Protein AF-A0A8J7Y6E4-F1 (afdb_monomer_lite)

Structure (mmCIF, N/CA/C/O backbone):
data_AF-A0A8J7Y6E4-F1
#
_entry.id   AF-A0A8J7Y6E4-F1
#
loop_
_atom_site.group_PDB
_atom_site.id
_atom_site.type_symbol
_atom_site.label_atom_id
_atom_site.label_alt_id
_atom_site.label_comp_id
_atom_site.label_asym_id
_atom_site.label_entity_id
_atom_site.label_seq_id
_atom_site.pdbx_PDB_ins_code
_atom_site.Cartn_x
_atom_site.Cartn_y
_atom_site.Cartn_z
_atom_site.occupancy
_atom_site.B_iso_or_equiv
_atom_site.auth_seq_id
_atom_site.auth_comp_id
_atom_site.auth_asym_id
_atom_site.auth_atom_id
_atom_site.pdbx_PDB_model_num
ATOM 1 N N . MET A 1 1 ? -17.364 10.292 -48.632 1.00 41.59 1 MET A N 1
ATOM 2 C CA . MET A 1 1 ? -16.295 11.028 -47.927 1.00 41.59 1 MET A CA 1
ATOM 3 C C . MET A 1 1 ? -16.900 11.351 -46.579 1.00 41.59 1 MET A C 1
ATOM 5 O O . MET A 1 1 ? -17.835 12.129 -46.570 1.00 41.59 1 MET A O 1
ATOM 9 N N . ASP A 1 2 ? -16.590 10.682 -45.477 1.00 47.66 2 ASP A N 1
ATOM 10 C CA . ASP A 1 2 ? -15.380 9.951 -45.096 1.00 47.66 2 ASP A CA 1
ATOM 11 C C . ASP A 1 2 ? -15.788 8.880 -44.059 1.00 47.66 2 ASP A C 1
ATOM 13 O O . ASP A 1 2 ? -16.290 9.231 -43.000 1.00 47.66 2 ASP A O 1
ATOM 17 N N . GLU A 1 3 ? -15.660 7.586 -44.368 1.00 48.16 3 GLU A N 1
ATOM 18 C CA . GLU A 1 3 ? -15.999 6.485 -43.438 1.00 48.16 3 GLU A CA 1
ATOM 19 C C . GLU A 1 3 ? -14.929 5.394 -43.502 1.00 48.16 3 GLU A C 1
ATOM 21 O O . GLU A 1 3 ? -15.183 4.217 -43.752 1.00 48.16 3 GLU A O 1
ATOM 26 N N . ARG A 1 4 ? -13.674 5.797 -43.317 1.00 51.25 4 ARG A N 1
ATOM 27 C CA . ARG A 1 4 ? -12.605 4.858 -42.979 1.00 51.25 4 ARG A CA 1
ATOM 28 C C . ARG A 1 4 ? -11.813 5.396 -41.798 1.00 51.25 4 ARG A C 1
ATOM 30 O O . ARG A 1 4 ? -10.614 5.612 -41.912 1.00 51.25 4 ARG A O 1
ATOM 37 N N . LYS A 1 5 ? -12.488 5.554 -40.649 1.00 49.53 5 LYS A N 1
ATOM 38 C CA . LYS A 1 5 ? -11.775 5.462 -39.368 1.00 49.53 5 LYS A CA 1
ATOM 39 C C . LYS A 1 5 ? -11.039 4.129 -39.371 1.00 49.53 5 LYS A C 1
ATOM 41 O O . LYS A 1 5 ? -11.659 3.090 -39.636 1.00 49.53 5 LYS A O 1
ATOM 46 N N . SER A 1 6 ? -9.729 4.178 -39.166 1.00 61.12 6 SER A N 1
ATOM 47 C CA . SER A 1 6 ? -8.896 2.979 -39.085 1.00 61.12 6 SER A CA 1
ATOM 48 C C . SER A 1 6 ? -9.417 2.089 -37.954 1.00 61.12 6 SER A C 1
ATOM 50 O O . SER A 1 6 ? -9.927 2.603 -36.960 1.00 61.12 6 SER A O 1
ATOM 52 N N . ASP A 1 7 ? -9.307 0.766 -38.079 1.00 49.19 7 ASP A N 1
ATOM 53 C CA . ASP A 1 7 ? -9.708 -0.155 -37.003 1.00 49.19 7 ASP A CA 1
ATOM 54 C C . ASP A 1 7 ? -9.008 0.189 -35.676 1.00 49.19 7 ASP A C 1
ATOM 56 O O . ASP A 1 7 ? -9.612 0.052 -34.619 1.00 49.19 7 ASP A O 1
ATOM 60 N N . ALA A 1 8 ? -7.792 0.741 -35.738 1.00 43.28 8 ALA A N 1
ATOM 61 C CA . ALA A 1 8 ? -7.073 1.254 -34.573 1.00 43.28 8 ALA A CA 1
ATOM 62 C C . ALA A 1 8 ? -7.799 2.426 -33.888 1.00 43.28 8 ALA A C 1
ATOM 64 O O . ALA A 1 8 ? -7.906 2.452 -32.672 1.00 43.28 8 ALA A O 1
ATOM 65 N N . GLU A 1 9 ? -8.362 3.352 -34.663 1.00 48.78 9 GLU A N 1
ATOM 66 C CA . GLU A 1 9 ? -9.059 4.544 -34.162 1.00 48.78 9 GLU A CA 1
ATOM 67 C C . GLU A 1 9 ? -10.406 4.178 -33.520 1.00 48.78 9 GLU A C 1
ATOM 69 O O . GLU A 1 9 ? -10.808 4.760 -32.521 1.00 48.78 9 GLU A O 1
ATOM 74 N N . ARG A 1 10 ? -11.072 3.139 -34.047 1.00 51.31 10 ARG A N 1
ATOM 75 C CA . ARG A 1 10 ? -12.283 2.563 -33.439 1.00 51.31 10 ARG A CA 1
ATOM 76 C C . ARG A 1 10 ? -11.997 1.801 -32.144 1.00 51.31 10 ARG A C 1
ATOM 78 O O . ARG A 1 10 ? -12.859 1.770 -31.273 1.00 51.31 10 ARG A O 1
ATOM 85 N N . VAL A 1 11 ? -10.819 1.192 -32.016 1.00 48.28 11 VAL A N 1
ATOM 86 C CA . VAL A 1 11 ? -10.382 0.538 -30.773 1.00 48.28 11 VAL A CA 1
ATOM 87 C C . VAL A 1 11 ? -10.009 1.580 -29.719 1.00 48.28 11 VAL A C 1
ATOM 89 O O . VAL A 1 11 ? -10.403 1.420 -28.571 1.00 48.28 11 VAL A O 1
ATOM 92 N N . THR A 1 12 ? -9.329 2.666 -30.095 1.00 52.84 12 THR A N 1
ATOM 93 C CA . THR A 1 12 ? -8.994 3.758 -29.166 1.00 52.84 12 THR A CA 1
ATOM 94 C C . THR A 1 12 ? -10.245 4.460 -28.639 1.00 52.84 12 THR A C 1
ATOM 96 O O . THR A 1 12 ? -10.381 4.584 -27.427 1.00 52.84 12 THR A O 1
ATOM 99 N N . ASP A 1 13 ? -11.202 4.798 -29.512 1.00 50.94 13 ASP A N 1
ATOM 100 C CA . ASP A 1 13 ? -12.485 5.377 -29.085 1.00 50.94 13 ASP A CA 1
ATOM 101 C C . ASP A 1 13 ? -13.252 4.424 -28.151 1.00 50.94 13 ASP A C 1
ATOM 103 O O . ASP A 1 13 ? -13.836 4.857 -27.166 1.00 50.94 13 ASP A O 1
ATOM 107 N N . ALA A 1 14 ? -13.238 3.113 -28.425 1.00 48.38 14 ALA A N 1
ATOM 108 C CA . ALA A 1 14 ? -13.899 2.129 -27.569 1.00 48.38 14 ALA A CA 1
ATOM 109 C C . ALA A 1 14 ? -13.222 1.992 -26.194 1.00 48.38 14 ALA A C 1
ATOM 111 O O . ALA A 1 14 ? -13.908 1.748 -25.208 1.00 48.38 14 ALA A O 1
ATOM 112 N N . ILE A 1 15 ? -11.900 2.157 -26.111 1.00 47.81 15 ILE A N 1
ATOM 113 C CA . ILE A 1 15 ? -11.150 2.140 -24.846 1.00 47.81 15 ILE A CA 1
ATOM 114 C C . ILE A 1 15 ? -11.432 3.412 -24.032 1.00 47.81 15 ILE A C 1
ATOM 116 O O . ILE A 1 15 ? -11.627 3.318 -22.821 1.00 47.81 15 ILE A O 1
ATOM 120 N N . GLU A 1 16 ? -11.530 4.576 -24.682 1.00 49.81 16 GLU A N 1
ATOM 121 C CA . GLU A 1 16 ? -11.931 5.832 -24.030 1.00 49.81 16 GLU A CA 1
ATOM 122 C C . GLU A 1 16 ? -13.388 5.788 -23.525 1.00 49.81 16 GLU A C 1
ATOM 124 O O . GLU A 1 16 ? -13.672 6.282 -22.434 1.00 49.81 16 GLU A O 1
ATOM 129 N N . ASP A 1 17 ? -14.296 5.135 -24.260 1.00 45.72 17 ASP A N 1
ATOM 130 C CA . ASP A 1 17 ? -15.728 5.027 -23.919 1.00 45.72 17 ASP A CA 1
ATOM 131 C C . ASP A 1 17 ? -16.017 3.976 -22.821 1.00 45.72 17 ASP A C 1
ATOM 133 O O . ASP A 1 17 ? -17.051 4.017 -22.149 1.00 45.72 17 ASP A O 1
ATOM 137 N N . ILE A 1 18 ? -15.096 3.028 -22.598 1.00 49.44 18 ILE A N 1
ATOM 138 C CA . ILE A 1 18 ? -15.221 1.988 -21.562 1.00 49.44 18 ILE A CA 1
ATOM 139 C C . ILE A 1 18 ? -14.885 2.526 -20.159 1.00 49.44 18 ILE A C 1
ATOM 141 O O . ILE A 1 18 ? -15.406 1.994 -19.177 1.00 49.44 18 ILE A O 1
ATOM 145 N N . GLY A 1 19 ? -14.132 3.625 -20.054 1.00 41.12 19 GLY A N 1
ATOM 146 C CA . GLY A 1 19 ? -13.667 4.189 -18.786 1.00 41.12 19 GLY A CA 1
ATOM 147 C C . GLY A 1 19 ? -12.571 3.327 -18.150 1.00 41.12 19 GLY A C 1
ATOM 148 O O . GLY A 1 19 ? -12.702 2.106 -18.060 1.00 41.12 19 GLY A O 1
ATOM 149 N N . ALA A 1 20 ? -11.484 3.961 -17.698 1.00 48.03 20 ALA A N 1
ATOM 150 C CA . ALA A 1 20 ? -10.310 3.273 -17.150 1.00 48.03 20 ALA A CA 1
ATOM 151 C C . ALA A 1 20 ? -10.679 2.246 -16.061 1.00 48.03 20 ALA A C 1
ATOM 153 O O . 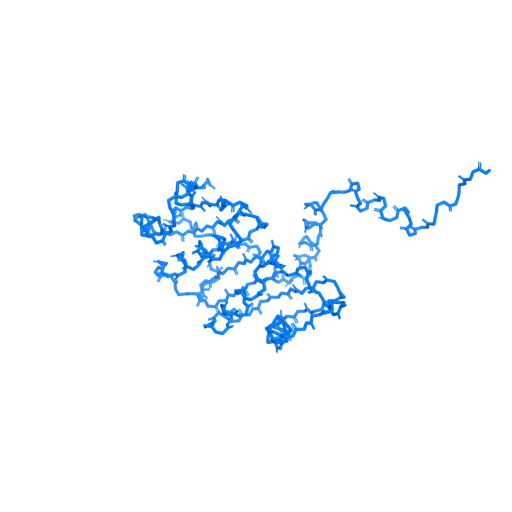ALA A 1 20 ? -10.211 1.115 -16.113 1.00 48.03 20 ALA A O 1
ATOM 154 N N . ASP A 1 21 ? -11.622 2.585 -15.175 1.00 46.44 21 ASP A N 1
ATOM 155 C CA . ASP A 1 21 ? -12.098 1.700 -14.102 1.00 46.44 21 ASP A CA 1
ATOM 156 C C . ASP A 1 21 ? -12.645 0.354 -14.608 1.00 46.44 21 ASP A C 1
ATOM 158 O O . ASP A 1 21 ? -12.421 -0.691 -14.002 1.00 46.44 21 ASP A O 1
ATOM 162 N N . ARG A 1 22 ? -13.337 0.359 -15.751 1.00 40.81 22 ARG A N 1
ATOM 163 C CA . ARG A 1 22 ? -13.983 -0.832 -16.316 1.00 40.81 22 ARG A CA 1
ATOM 164 C C . ARG A 1 22 ? -13.016 -1.676 -17.145 1.00 40.81 22 ARG A C 1
ATOM 166 O O . ARG A 1 22 ? -13.231 -2.877 -17.308 1.00 40.81 22 ARG A O 1
ATOM 173 N N . LEU A 1 23 ? -11.964 -1.045 -17.670 1.00 45.31 23 LEU A N 1
ATOM 174 C CA . LEU A 1 23 ? -10.858 -1.728 -18.333 1.00 45.31 23 LEU A CA 1
ATOM 175 C C . LEU A 1 23 ? -10.036 -2.521 -17.306 1.00 45.31 23 LEU A C 1
ATOM 177 O O . LEU A 1 23 ? -9.687 -3.670 -17.565 1.00 45.31 23 LEU A O 1
ATOM 181 N N . THR A 1 24 ? -9.816 -1.946 -16.121 1.00 56.06 24 THR A N 1
ATOM 182 C CA . THR A 1 24 ? -9.140 -2.609 -14.998 1.00 56.06 24 THR A CA 1
ATOM 183 C C . THR A 1 24 ? -9.933 -3.818 -14.506 1.00 56.06 24 THR A C 1
ATOM 185 O O . THR A 1 24 ? -9.365 -4.898 -14.367 1.00 56.06 24 THR A O 1
ATOM 188 N N . ASP A 1 25 ? -11.255 -3.687 -14.347 1.00 49.75 25 ASP A N 1
ATOM 189 C CA . ASP A 1 25 ? -12.115 -4.810 -13.948 1.00 49.75 25 ASP A CA 1
ATOM 190 C C . ASP A 1 25 ? -12.102 -5.941 -14.997 1.00 49.75 25 ASP A C 1
ATOM 192 O O . ASP A 1 25 ? -12.051 -7.115 -14.643 1.00 49.75 25 ASP A O 1
ATOM 196 N N . ALA A 1 26 ? -12.074 -5.612 -16.295 1.00 50.16 26 ALA A N 1
ATOM 197 C CA . ALA A 1 26 ? -12.002 -6.606 -17.371 1.00 50.16 26 ALA A CA 1
ATOM 198 C C . ALA A 1 26 ? -10.647 -7.342 -17.438 1.00 50.16 26 ALA A C 1
ATOM 200 O O . ALA A 1 26 ? -10.603 -8.517 -17.818 1.00 50.16 26 ALA A O 1
ATOM 201 N N . ILE A 1 27 ? -9.551 -6.667 -17.078 1.00 50.94 27 ILE A N 1
ATOM 202 C CA . ILE A 1 27 ? -8.204 -7.252 -16.996 1.00 50.94 27 ILE A CA 1
ATOM 203 C C . ILE A 1 27 ? -8.106 -8.185 -15.783 1.00 50.94 27 ILE A C 1
ATOM 205 O O . ILE A 1 27 ? -7.670 -9.327 -15.935 1.00 50.94 27 ILE A O 1
ATOM 209 N N . VAL A 1 28 ? -8.602 -7.752 -14.621 1.00 53.16 28 VAL A N 1
ATOM 210 C CA . VAL A 1 28 ? -8.695 -8.577 -13.404 1.00 53.16 28 VAL A CA 1
ATOM 211 C C . VAL A 1 28 ? -9.532 -9.834 -13.667 1.00 53.16 28 VAL A C 1
ATOM 213 O O . VAL A 1 28 ? -9.067 -10.945 -13.429 1.00 53.16 28 VAL A O 1
ATOM 216 N N . ASP A 1 29 ? -10.696 -9.695 -14.301 1.00 49.47 29 ASP A N 1
ATOM 217 C CA . ASP A 1 29 ? -11.553 -10.806 -14.733 1.00 49.47 29 ASP A CA 1
ATOM 218 C C . ASP A 1 29 ? -10.837 -11.811 -15.659 1.00 49.47 29 ASP A C 1
ATOM 220 O O . ASP A 1 29 ? -11.106 -13.021 -15.653 1.00 49.47 29 ASP A O 1
ATOM 224 N N . ALA A 1 30 ? -9.978 -11.315 -16.552 1.00 49.53 30 ALA A N 1
ATOM 225 C CA . ALA A 1 30 ? -9.212 -12.151 -17.470 1.00 49.53 30 ALA A CA 1
ATOM 226 C C . ALA A 1 30 ? -8.108 -12.927 -16.734 1.00 49.53 30 ALA A C 1
ATOM 228 O O . ALA A 1 30 ? -7.874 -14.096 -17.049 1.00 49.53 30 ALA A O 1
ATOM 229 N N . TRP A 1 31 ? -7.482 -12.313 -15.732 1.00 55.59 31 TRP A N 1
ATOM 230 C CA . TRP A 1 31 ? -6.474 -12.942 -14.882 1.00 55.59 31 TRP A CA 1
ATOM 231 C C . TRP A 1 31 ? -7.079 -13.969 -13.917 1.00 55.59 31 TRP A C 1
ATOM 233 O O . TRP A 1 31 ? -6.527 -15.063 -13.785 1.00 55.59 31 TRP A O 1
ATOM 243 N N . GLU A 1 32 ? -8.271 -13.705 -13.368 1.00 47.69 32 GLU A N 1
ATOM 244 C CA . GLU A 1 32 ? -9.006 -14.661 -12.525 1.00 47.69 32 GLU A CA 1
ATOM 245 C C . GLU A 1 32 ? -9.363 -15.925 -13.317 1.00 47.69 32 GLU A C 1
ATOM 247 O O . GLU A 1 32 ? -9.167 -17.047 -12.846 1.00 47.69 32 GLU A O 1
ATOM 252 N N . ARG A 1 33 ? -9.808 -15.775 -14.576 1.00 44.03 33 ARG A N 1
ATOM 253 C CA . ARG A 1 33 ? -10.079 -16.924 -15.465 1.00 44.03 33 ARG A CA 1
ATOM 254 C C . ARG A 1 33 ? -8.826 -17.711 -15.845 1.00 44.03 33 ARG A C 1
ATOM 256 O O . ARG A 1 33 ? -8.946 -18.888 -16.185 1.00 44.03 33 ARG A O 1
ATOM 263 N N . ALA A 1 34 ? -7.654 -17.082 -15.811 1.00 44.31 34 ALA A N 1
ATOM 264 C CA . ALA A 1 34 ? -6.372 -17.727 -16.079 1.00 44.31 34 ALA A CA 1
ATOM 265 C C . ALA A 1 34 ? -5.769 -18.413 -14.836 1.00 44.31 34 ALA A C 1
ATOM 267 O O . ALA A 1 34 ? -4.772 -19.122 -14.971 1.00 44.31 34 ALA A O 1
ATOM 268 N N . GLY A 1 35 ? -6.371 -18.243 -13.652 1.00 38.62 35 GLY A N 1
ATOM 269 C CA . GLY A 1 35 ? -5.846 -18.768 -12.389 1.00 38.62 35 GLY A CA 1
ATOM 270 C C . GLY A 1 35 ? -4.590 -18.041 -11.900 1.00 38.62 35 GLY A C 1
ATOM 271 O O . GLY A 1 35 ? -3.812 -18.623 -11.147 1.00 38.62 35 GLY A O 1
ATOM 272 N N . LEU A 1 36 ? -4.373 -16.806 -12.359 1.00 55.34 36 LEU A N 1
ATOM 273 C CA . LEU A 1 36 ? -3.303 -15.934 -11.883 1.00 55.34 36 LEU A CA 1
ATOM 274 C C . LEU A 1 36 ? -3.761 -15.247 -10.591 1.00 55.34 36 LEU A C 1
ATOM 276 O O . LEU A 1 36 ? -4.945 -14.944 -10.449 1.00 55.34 36 LEU A O 1
ATOM 280 N N . ASP A 1 37 ? -2.843 -15.014 -9.650 1.00 63.66 37 ASP A N 1
ATOM 281 C CA . ASP A 1 37 ? -3.123 -14.167 -8.485 1.00 63.66 37 ASP A CA 1
ATOM 282 C C . ASP A 1 37 ? -3.516 -12.779 -8.992 1.00 63.66 37 ASP A C 1
ATOM 284 O O . ASP A 1 37 ? -2.724 -12.090 -9.633 1.00 63.66 37 ASP A O 1
ATOM 288 N N . THR A 1 38 ? -4.770 -12.406 -8.771 1.00 62.06 38 THR A N 1
ATOM 289 C CA . THR A 1 38 ? -5.345 -11.163 -9.291 1.00 62.06 38 THR A CA 1
ATOM 290 C C . THR A 1 38 ? -5.176 -9.994 -8.347 1.00 62.06 38 THR A C 1
ATOM 292 O O . THR A 1 38 ? -5.709 -8.915 -8.592 1.00 62.06 38 THR A O 1
ATOM 295 N N . GLY A 1 39 ? -4.457 -10.207 -7.246 1.00 68.31 39 GLY A N 1
ATOM 296 C CA . GLY A 1 39 ? -4.292 -9.197 -6.223 1.00 68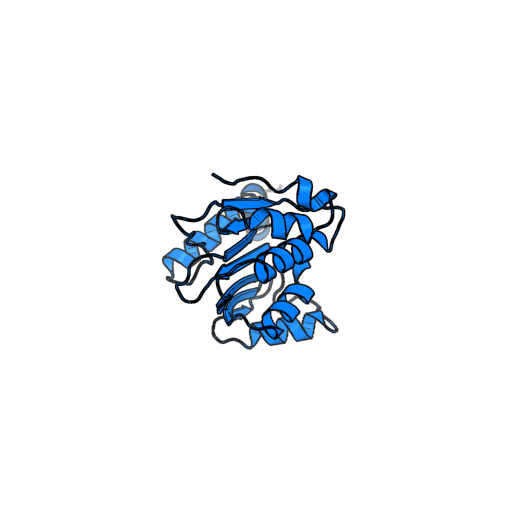.31 39 GLY A CA 1
ATOM 297 C C . GLY A 1 39 ? -5.536 -9.008 -5.357 1.00 68.31 39 GLY A C 1
ATOM 298 O O . GLY A 1 39 ? -5.418 -8.359 -4.327 1.00 68.31 39 GLY A O 1
ATOM 299 N N . THR A 1 40 ? -6.683 -9.627 -5.672 1.00 82.44 40 THR A N 1
ATOM 300 C CA . THR A 1 40 ? -7.925 -9.466 -4.900 1.00 82.44 40 THR A CA 1
ATOM 301 C C . THR A 1 40 ? -7.685 -9.756 -3.407 1.00 82.44 40 THR A C 1
ATOM 303 O O . THR A 1 40 ? -7.216 -10.847 -3.058 1.00 82.44 40 THR A O 1
ATOM 306 N N . PRO A 1 41 ? -7.941 -8.795 -2.499 1.00 88.50 41 PRO A N 1
ATOM 307 C CA . PRO A 1 41 ? -7.630 -8.950 -1.088 1.00 88.50 41 PRO A CA 1
ATOM 308 C C . PRO A 1 41 ? -8.654 -9.866 -0.425 1.00 88.50 41 PRO A C 1
ATOM 310 O O . PRO A 1 41 ? -9.861 -9.630 -0.487 1.00 88.50 41 PRO A O 1
ATOM 313 N N . THR A 1 42 ? -8.161 -10.881 0.279 1.00 93.50 42 THR A N 1
ATOM 314 C CA . THR A 1 42 ? -8.969 -11.613 1.257 1.00 93.50 42 THR A CA 1
ATOM 315 C C . THR A 1 42 ? -8.827 -10.898 2.592 1.00 93.50 42 THR A C 1
ATOM 317 O O . THR A 1 42 ? -7.766 -10.952 3.203 1.00 93.50 42 THR A O 1
ATOM 320 N N . TRP A 1 43 ? -9.852 -10.164 3.019 1.00 94.50 43 TRP A N 1
ATOM 321 C CA . TRP A 1 43 ? -9.824 -9.428 4.287 1.00 94.50 43 TRP A CA 1
ATOM 322 C C . TRP A 1 43 ? -10.101 -10.353 5.483 1.00 94.50 43 TRP A C 1
ATOM 324 O O . TRP A 1 43 ? -10.842 -11.321 5.319 1.00 94.50 43 TRP A O 1
ATOM 334 N N . PRO A 1 44 ? -9.552 -10.055 6.675 1.00 93.19 44 PRO A N 1
ATOM 335 C CA . PRO A 1 44 ? -9.925 -10.760 7.900 1.00 93.19 44 PRO A CA 1
ATOM 336 C C . PRO A 1 44 ? -11.406 -10.524 8.239 1.00 93.19 44 PRO A C 1
ATOM 338 O O . PRO A 1 44 ? -11.931 -9.427 8.028 1.00 93.19 44 PRO A O 1
ATOM 341 N N . ASP A 1 45 ? -12.070 -11.548 8.780 1.00 89.00 45 ASP A N 1
ATOM 342 C CA . ASP A 1 45 ? -13.487 -11.491 9.177 1.00 89.00 45 ASP A CA 1
ATOM 343 C C . ASP A 1 45 ? -13.692 -10.842 10.561 1.00 89.00 45 ASP A C 1
ATOM 345 O O . ASP A 1 45 ? -14.787 -10.384 10.893 1.00 89.00 45 ASP A O 1
ATOM 349 N N . ASP A 1 46 ? -12.649 -10.840 11.389 1.00 88.19 46 ASP A N 1
ATOM 350 C CA . ASP A 1 46 ? -12.670 -10.498 12.811 1.00 88.19 46 ASP A CA 1
ATOM 351 C C . ASP A 1 46 ? -11.992 -9.162 13.151 1.00 88.19 46 ASP A C 1
ATOM 353 O O . ASP A 1 46 ? -12.112 -8.690 14.284 1.00 88.19 46 ASP A O 1
ATOM 357 N N . GLU A 1 47 ? -11.351 -8.506 12.179 1.00 90.62 47 GLU A N 1
ATOM 358 C CA . GLU A 1 47 ? -10.760 -7.176 12.351 1.00 90.62 47 GLU A CA 1
ATOM 359 C C . GLU A 1 47 ? -11.628 -6.081 11.707 1.00 90.62 47 GLU A C 1
ATOM 361 O O . GLU A 1 47 ? -12.147 -6.249 10.596 1.00 90.62 47 GLU A O 1
ATOM 366 N N . PRO A 1 48 ? -11.780 -4.911 12.356 1.00 94.00 48 PRO A N 1
ATOM 367 C CA . PRO A 1 48 ? -12.354 -3.752 11.696 1.00 94.00 48 PRO A CA 1
ATOM 368 C C . PRO A 1 48 ? -11.510 -3.337 10.488 1.00 94.00 48 PRO A C 1
ATOM 370 O O . PRO A 1 48 ? -10.278 -3.301 10.517 1.00 94.00 48 PRO A O 1
ATOM 373 N N . ARG A 1 49 ? -12.209 -2.938 9.429 1.00 95.88 49 ARG A N 1
ATOM 374 C CA . ARG A 1 49 ? -11.595 -2.364 8.238 1.00 95.88 49 ARG A CA 1
ATOM 375 C C . ARG A 1 49 ? -11.657 -0.854 8.305 1.00 95.88 49 ARG A C 1
ATOM 377 O O . ARG A 1 49 ? -12.635 -0.268 8.774 1.00 95.88 49 ARG A O 1
ATOM 384 N N . PHE A 1 50 ? -10.626 -0.225 7.779 1.00 97.06 50 PHE A N 1
ATOM 385 C CA . PHE A 1 50 ? -10.510 1.214 7.674 1.00 97.06 50 PHE A CA 1
ATOM 386 C C . PHE A 1 50 ? -10.106 1.596 6.260 1.00 97.06 50 PHE A C 1
ATOM 388 O O . PHE A 1 50 ? -9.587 0.788 5.487 1.00 97.06 50 PHE A O 1
ATOM 395 N N . ARG A 1 51 ? -10.364 2.851 5.919 1.00 97.25 51 ARG A N 1
ATOM 396 C CA . ARG A 1 51 ? -9.886 3.469 4.693 1.00 97.25 51 ARG A CA 1
ATOM 397 C C . ARG A 1 51 ? -9.379 4.868 4.979 1.00 97.25 51 ARG A C 1
ATOM 399 O O . ARG A 1 51 ? -9.918 5.563 5.837 1.00 97.25 51 ARG A O 1
ATOM 406 N N . VAL A 1 52 ? -8.400 5.296 4.204 1.00 97.00 52 VAL A N 1
ATOM 407 C CA . VAL A 1 52 ? -7.932 6.674 4.165 1.00 97.00 52 VAL A CA 1
ATOM 408 C C . VAL A 1 52 ? -7.707 7.078 2.721 1.00 97.00 52 VAL A C 1
ATOM 410 O O . VAL A 1 52 ? -7.186 6.307 1.915 1.00 97.00 52 VAL 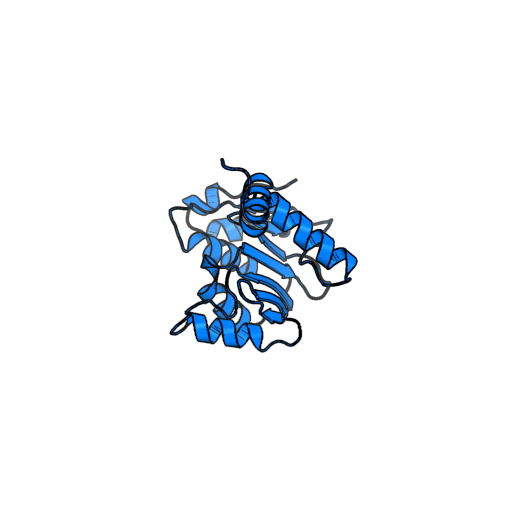A O 1
ATOM 413 N N . ARG A 1 53 ? -8.138 8.293 2.392 1.00 96.25 53 ARG A N 1
ATOM 414 C CA . ARG A 1 53 ? -7.778 8.966 1.147 1.00 96.25 53 ARG A CA 1
ATOM 415 C C . ARG A 1 53 ? -6.832 10.110 1.508 1.00 96.25 53 ARG A C 1
ATOM 417 O O . ARG A 1 53 ? -7.326 11.139 1.976 1.00 96.25 53 ARG A O 1
ATOM 424 N N . PRO A 1 54 ? -5.511 9.930 1.371 1.00 93.12 54 PRO A N 1
ATOM 425 C CA . PRO A 1 54 ? -4.543 10.981 1.653 1.00 93.12 54 PRO A CA 1
ATOM 426 C C . PRO A 1 54 ? -4.815 12.256 0.833 1.00 93.12 54 PRO A C 1
ATOM 428 O O . PRO A 1 54 ? -5.463 12.198 -0.219 1.00 93.12 54 PRO A O 1
ATOM 431 N N . PRO A 1 55 ? -4.379 13.436 1.307 1.00 90.88 55 PRO A N 1
ATOM 432 C CA . PRO A 1 55 ? -4.491 14.664 0.530 1.00 90.88 55 PRO A CA 1
ATOM 433 C C . PRO A 1 55 ? -3.711 14.559 -0.785 1.00 90.88 55 PRO A C 1
ATOM 435 O O . PRO A 1 55 ? -2.502 14.411 -0.766 1.00 90.88 55 PRO A O 1
ATOM 438 N N . VAL A 1 56 ? -4.384 14.772 -1.919 1.00 85.50 56 VAL A N 1
ATOM 439 C CA . VAL A 1 56 ? -3.758 14.765 -3.263 1.00 85.50 56 VAL A CA 1
ATOM 440 C C . VAL A 1 56 ? -2.657 15.828 -3.412 1.00 85.50 56 VAL A C 1
ATOM 442 O O . VAL A 1 56 ? -1.787 15.724 -4.264 1.00 85.50 56 VAL A O 1
ATOM 445 N N . SER A 1 57 ? -2.688 16.878 -2.588 1.00 86.56 57 SER A N 1
ATOM 446 C CA . SER A 1 57 ? -1.649 17.912 -2.559 1.00 86.56 57 SER A CA 1
ATOM 447 C C . SER A 1 57 ? -0.350 17.475 -1.876 1.00 86.56 57 SER A C 1
ATOM 449 O O . SER A 1 57 ? 0.592 18.262 -1.854 1.00 86.56 57 SER A O 1
ATOM 451 N N . ASP A 1 58 ? -0.334 16.299 -1.251 1.00 88.81 58 ASP A N 1
ATOM 452 C CA . ASP A 1 58 ? 0.812 15.736 -0.548 1.00 88.81 58 ASP A CA 1
ATOM 453 C C . ASP A 1 58 ? 1.216 14.414 -1.212 1.00 88.81 58 ASP A C 1
ATOM 455 O O . ASP A 1 58 ? 0.587 13.375 -1.013 1.00 88.81 58 ASP A O 1
ATOM 459 N N . GLU A 1 59 ? 2.261 14.483 -2.034 1.00 82.62 59 GLU A N 1
ATOM 460 C CA . GLU A 1 59 ? 2.759 13.366 -2.845 1.00 82.62 59 GLU A CA 1
ATOM 461 C C . GLU A 1 59 ? 3.294 12.206 -1.978 1.00 82.62 59 GLU A C 1
ATOM 463 O O . GLU A 1 59 ? 3.297 11.060 -2.424 1.00 82.62 59 GLU A O 1
ATOM 468 N N . GLY A 1 60 ? 3.691 12.471 -0.725 1.00 91.75 60 GLY A N 1
ATOM 469 C CA . GLY A 1 60 ? 4.214 11.461 0.204 1.00 91.75 60 GLY A CA 1
ATOM 470 C C . GLY A 1 60 ? 3.153 10.816 1.098 1.00 91.75 60 GLY A C 1
ATOM 471 O O . GLY A 1 60 ? 3.342 9.691 1.560 1.00 91.75 60 GLY A O 1
ATOM 472 N N . ALA A 1 61 ? 2.005 11.469 1.297 1.00 94.31 61 ALA A N 1
ATOM 473 C CA . ALA A 1 61 ? 1.038 11.065 2.318 1.00 94.31 61 ALA A CA 1
ATOM 474 C C . ALA A 1 61 ? 0.442 9.658 2.113 1.00 94.31 61 ALA A C 1
ATOM 476 O O . ALA A 1 61 ? 0.043 9.007 3.079 1.00 94.31 61 ALA A O 1
ATOM 477 N N . GLY A 1 62 ? 0.370 9.165 0.872 1.00 95.12 62 GLY A N 1
ATOM 478 C CA . GLY A 1 62 ? -0.048 7.785 0.598 1.00 95.12 62 GLY A CA 1
ATOM 479 C C . GLY A 1 62 ? 0.964 6.745 1.057 1.00 95.12 62 GLY A C 1
ATOM 480 O O . GLY A 1 62 ? 0.581 5.758 1.690 1.00 95.12 62 GLY A O 1
ATOM 481 N N . LEU A 1 63 ? 2.246 6.999 0.799 1.00 96.19 63 LEU A N 1
ATOM 482 C CA . LEU A 1 63 ? 3.329 6.136 1.248 1.00 96.19 63 LEU A CA 1
ATOM 483 C C . LEU A 1 63 ? 3.479 6.198 2.772 1.00 96.19 63 LEU A C 1
ATOM 485 O O . LEU A 1 63 ? 3.621 5.154 3.402 1.00 96.19 63 LEU A O 1
ATOM 489 N N . ASP A 1 64 ? 3.361 7.386 3.368 1.00 97.00 64 ASP A N 1
ATOM 490 C CA . ASP A 1 64 ? 3.391 7.564 4.823 1.00 97.00 64 ASP A CA 1
ATOM 491 C C . ASP A 1 64 ? 2.233 6.817 5.503 1.00 97.00 64 ASP A C 1
ATOM 493 O O . ASP A 1 64 ? 2.432 6.140 6.512 1.00 97.00 64 ASP A O 1
ATOM 497 N N . ALA A 1 65 ? 1.026 6.868 4.924 1.00 97.44 65 ALA A N 1
ATOM 498 C CA . ALA A 1 65 ? -0.122 6.095 5.398 1.00 97.44 65 ALA A CA 1
ATOM 499 C C . ALA A 1 65 ? 0.123 4.583 5.319 1.00 97.44 65 ALA A C 1
ATOM 501 O O . ALA A 1 65 ? -0.185 3.864 6.272 1.00 97.44 65 ALA A O 1
ATOM 502 N N . LEU A 1 66 ? 0.696 4.096 4.214 1.00 97.50 66 LEU A N 1
ATOM 503 C CA . LEU A 1 66 ? 1.054 2.687 4.066 1.00 97.50 66 LEU A CA 1
ATOM 504 C C . LEU A 1 66 ? 2.108 2.273 5.103 1.00 97.50 66 LEU A C 1
ATOM 506 O O . LEU A 1 66 ? 1.920 1.264 5.781 1.00 97.50 66 LEU A O 1
ATOM 510 N N . ALA A 1 67 ? 3.174 3.060 5.264 1.00 97.69 67 ALA A N 1
ATOM 511 C CA . ALA A 1 67 ? 4.229 2.817 6.244 1.00 97.69 67 ALA A CA 1
ATOM 512 C C . ALA A 1 67 ? 3.664 2.751 7.669 1.00 97.69 67 ALA A C 1
ATOM 514 O O . ALA A 1 67 ? 3.890 1.774 8.376 1.00 97.69 67 ALA A O 1
ATOM 515 N N . ALA A 1 68 ? 2.838 3.728 8.056 1.00 98.00 68 ALA A N 1
ATOM 516 C CA . ALA A 1 68 ? 2.218 3.774 9.376 1.00 98.00 68 ALA A CA 1
ATOM 517 C C . ALA A 1 68 ? 1.349 2.538 9.665 1.00 98.00 68 ALA A C 1
ATOM 519 O O . ALA A 1 68 ? 1.363 2.018 10.783 1.00 98.00 68 ALA A O 1
ATOM 520 N N . VAL A 1 69 ? 0.605 2.043 8.670 1.00 97.75 69 VAL A N 1
ATOM 521 C CA . VAL A 1 69 ? -0.180 0.804 8.800 1.00 97.75 69 VAL A CA 1
ATOM 522 C C . VAL A 1 69 ? 0.732 -0.410 8.975 1.00 97.75 69 VAL A C 1
ATOM 524 O O . VAL A 1 69 ? 0.479 -1.227 9.861 1.00 97.75 69 VAL A O 1
ATOM 527 N N . LEU A 1 70 ? 1.788 -0.529 8.166 1.00 97.31 70 LEU A N 1
ATOM 528 C CA . LEU A 1 70 ? 2.728 -1.654 8.222 1.00 97.31 70 LEU A CA 1
ATOM 529 C C . LEU A 1 70 ? 3.575 -1.670 9.505 1.00 97.31 70 LEU A C 1
ATOM 531 O O . LEU A 1 70 ? 3.908 -2.747 9.992 1.00 97.31 70 LEU A O 1
ATOM 535 N N . ASP A 1 71 ? 3.869 -0.505 10.078 1.00 97.00 71 ASP A N 1
ATOM 536 C CA . ASP A 1 71 ? 4.561 -0.381 11.365 1.00 97.00 71 ASP A CA 1
ATOM 537 C C . ASP A 1 71 ? 3.642 -0.681 12.558 1.00 97.00 71 ASP A C 1
ATOM 539 O O . ASP A 1 71 ? 4.107 -1.102 13.620 1.00 97.00 71 ASP A O 1
ATOM 543 N N . THR A 1 72 ? 2.334 -0.453 12.402 1.00 97.31 72 THR A N 1
ATOM 544 C CA . THR A 1 72 ? 1.348 -0.639 13.476 1.00 97.31 72 THR A CA 1
ATOM 545 C C . THR A 1 72 ? 0.785 -2.055 13.516 1.00 97.31 72 THR A C 1
ATOM 547 O O . THR A 1 72 ? 0.456 -2.556 14.591 1.00 97.31 72 THR A O 1
ATOM 550 N N . THR A 1 73 ? 0.635 -2.703 12.359 1.00 95.62 73 THR A N 1
ATOM 551 C CA . THR A 1 73 ? 0.006 -4.023 12.282 1.00 95.62 73 THR A CA 1
ATOM 552 C C . THR A 1 73 ? 0.754 -5.059 13.132 1.00 95.62 73 THR A C 1
ATOM 554 O O . THR A 1 73 ? 1.978 -5.177 13.049 1.00 95.62 73 THR A O 1
ATOM 557 N N . PRO A 1 74 ? 0.046 -5.877 13.932 1.00 94.31 74 PRO A N 1
ATOM 558 C CA . PRO A 1 74 ? 0.670 -7.016 14.601 1.00 94.31 74 PRO A CA 1
ATOM 559 C C . PRO A 1 74 ? 0.929 -8.185 13.639 1.00 94.31 74 PRO A C 1
ATOM 561 O O . PRO A 1 74 ? 1.642 -9.128 13.992 1.00 94.31 74 PRO A O 1
ATOM 564 N N . ARG A 1 75 ? 0.327 -8.162 12.441 1.00 94.75 75 ARG A N 1
ATOM 565 C CA . ARG A 1 75 ? 0.471 -9.205 11.423 1.00 94.75 75 ARG A CA 1
ATOM 566 C C . ARG A 1 75 ? 1.724 -8.939 10.604 1.00 94.75 75 ARG A C 1
ATOM 568 O O . ARG A 1 75 ? 1.891 -7.854 10.058 1.00 94.75 75 ARG A O 1
ATOM 575 N N . ARG A 1 76 ? 2.604 -9.939 10.505 1.00 95.38 76 ARG A N 1
ATOM 576 C CA . ARG A 1 76 ? 3.848 -9.830 9.737 1.00 95.38 76 ARG A CA 1
ATOM 577 C C . ARG A 1 76 ? 3.536 -9.850 8.233 1.00 95.38 76 ARG A C 1
ATOM 579 O O . ARG A 1 76 ? 2.988 -10.851 7.772 1.00 95.38 76 ARG A O 1
ATOM 586 N N . PRO A 1 77 ? 3.918 -8.815 7.466 1.00 97.12 77 PRO A N 1
ATOM 587 C CA . PRO A 1 77 ? 3.844 -8.861 6.010 1.00 97.12 77 PRO A CA 1
ATOM 588 C C . PRO A 1 77 ? 4.757 -9.955 5.444 1.00 97.12 77 PRO A C 1
ATOM 590 O O . PRO A 1 77 ? 5.916 -10.055 5.845 1.00 97.12 77 PRO A O 1
ATOM 593 N N . GLU A 1 78 ? 4.253 -10.751 4.502 1.00 97.38 78 GLU A N 1
ATOM 594 C CA . GLU A 1 78 ? 5.014 -11.825 3.839 1.00 97.38 78 GLU A CA 1
ATOM 595 C C . GLU A 1 78 ? 5.010 -11.703 2.314 1.00 97.38 78 GLU A C 1
ATOM 597 O O . GLU A 1 78 ? 5.973 -12.115 1.668 1.00 97.38 78 GLU A O 1
ATOM 602 N N . ALA A 1 79 ? 3.969 -11.115 1.720 1.00 96.62 79 ALA A N 1
ATOM 603 C CA . ALA A 1 79 ? 3.889 -10.920 0.276 1.00 96.62 79 ALA A CA 1
ATOM 604 C C . ALA A 1 79 ? 3.231 -9.586 -0.091 1.00 96.62 79 ALA A C 1
ATOM 606 O O . ALA A 1 79 ? 2.343 -9.105 0.614 1.00 96.62 79 ALA A O 1
ATOM 607 N N . ALA A 1 80 ? 3.636 -9.022 -1.227 1.00 96.75 80 ALA A N 1
ATOM 608 C CA . ALA A 1 80 ? 2.943 -7.928 -1.892 1.00 96.75 80 ALA A CA 1
ATOM 609 C C . ALA A 1 80 ? 2.610 -8.312 -3.331 1.00 96.75 80 ALA A C 1
ATOM 611 O O . ALA A 1 80 ? 3.500 -8.698 -4.083 1.00 96.75 80 ALA A O 1
ATOM 612 N N . PHE A 1 81 ? 1.348 -8.157 -3.719 1.00 95.25 81 PHE A N 1
ATOM 613 C CA . PHE A 1 81 ? 0.967 -8.057 -5.124 1.00 95.25 81 PHE A CA 1
ATOM 614 C C . PHE A 1 81 ? 0.986 -6.587 -5.522 1.00 95.25 81 PHE A C 1
ATOM 616 O O . PHE A 1 81 ? 0.369 -5.781 -4.828 1.00 95.25 81 PHE A O 1
ATOM 623 N N . CYS A 1 82 ? 1.633 -6.229 -6.626 1.00 93.69 82 CYS A N 1
ATOM 624 C CA . CYS A 1 82 ? 1.614 -4.867 -7.150 1.00 93.69 82 CYS A CA 1
ATOM 625 C C . CYS A 1 82 ? 1.222 -4.825 -8.627 1.00 93.69 82 CYS A C 1
ATOM 627 O O . CYS A 1 82 ? 1.454 -5.767 -9.385 1.00 93.69 82 CYS A O 1
ATOM 629 N N . TYR A 1 83 ? 0.640 -3.697 -9.020 1.00 92.50 83 TYR A N 1
ATOM 630 C CA . TYR A 1 83 ? 0.434 -3.283 -10.397 1.00 92.50 83 TYR A CA 1
ATOM 631 C C . TYR A 1 83 ? 0.968 -1.859 -10.548 1.00 92.50 83 TYR A C 1
ATOM 633 O O . TYR A 1 83 ? 0.544 -0.948 -9.831 1.00 92.50 83 TYR A O 1
ATOM 641 N N . LEU A 1 84 ? 1.888 -1.692 -11.490 1.00 91.31 84 LEU A N 1
ATOM 642 C CA . LEU A 1 84 ? 2.532 -0.437 -11.837 1.00 91.31 84 LEU A CA 1
ATOM 643 C C . LEU A 1 84 ? 2.139 -0.048 -13.263 1.00 91.31 84 LEU A C 1
ATOM 645 O O . LEU A 1 84 ? 2.278 -0.869 -14.177 1.00 91.31 84 LEU A O 1
ATOM 649 N N . ASP A 1 85 ? 1.794 1.220 -13.480 1.00 89.44 85 ASP A N 1
ATOM 650 C CA . ASP A 1 85 ? 1.625 1.830 -14.812 1.00 89.44 85 ASP A CA 1
ATOM 651 C C . ASP A 1 85 ? 2.988 2.114 -15.490 1.00 89.44 85 ASP A C 1
ATOM 653 O O . ASP A 1 85 ? 3.212 3.137 -16.138 1.00 89.44 85 ASP A O 1
ATOM 657 N N . LEU A 1 86 ? 3.936 1.186 -15.323 1.00 89.31 86 LEU A N 1
ATOM 658 C CA . LEU A 1 86 ? 5.272 1.207 -15.904 1.00 89.31 86 LEU A CA 1
ATOM 659 C C . LEU A 1 86 ? 5.600 -0.143 -16.522 1.00 89.31 86 LEU A C 1
ATOM 661 O O . LEU A 1 86 ? 5.615 -1.161 -15.835 1.00 89.31 86 LEU A O 1
ATOM 665 N N . GLY A 1 87 ? 5.949 -0.148 -17.804 1.00 85.44 87 GLY A N 1
ATOM 666 C CA . GLY A 1 87 ? 6.436 -1.334 -18.505 1.00 85.44 87 GLY A CA 1
ATOM 667 C C . GLY A 1 87 ? 7.780 -1.106 -19.193 1.00 85.44 87 GLY A C 1
ATOM 668 O O . GLY A 1 87 ? 8.467 -0.109 -18.982 1.00 85.44 87 GLY A O 1
ATOM 669 N N . ARG A 1 88 ? 8.155 -2.027 -20.083 1.00 83.31 88 ARG A N 1
ATOM 670 C CA . ARG A 1 88 ? 9.429 -2.019 -20.829 1.00 83.31 88 ARG A CA 1
ATOM 671 C C . ARG A 1 88 ? 9.666 -0.770 -21.679 1.00 83.31 88 ARG A C 1
ATOM 673 O O . ARG A 1 88 ? 10.808 -0.517 -22.053 1.00 83.31 88 ARG A O 1
ATOM 680 N N . ARG A 1 89 ? 8.611 -0.043 -22.055 1.00 81.44 89 ARG A N 1
ATOM 681 C CA . ARG A 1 89 ? 8.709 1.194 -22.845 1.00 81.44 89 ARG A CA 1
ATOM 682 C C . ARG A 1 89 ? 8.912 2.442 -21.998 1.00 81.44 89 ARG A C 1
ATOM 684 O O . ARG A 1 89 ? 9.114 3.508 -22.570 1.00 81.44 89 ARG A O 1
ATOM 691 N N . ALA A 1 90 ? 8.835 2.331 -20.676 1.00 83.00 90 ALA A N 1
ATOM 692 C CA . ALA A 1 90 ? 9.111 3.459 -19.814 1.00 83.00 90 ALA A CA 1
ATOM 693 C C . ALA A 1 90 ? 10.595 3.839 -19.942 1.00 83.00 90 ALA A C 1
ATOM 695 O O . ALA A 1 90 ? 11.487 3.020 -19.704 1.00 83.00 90 ALA A O 1
ATOM 696 N N . ASP A 1 91 ? 10.864 5.091 -20.308 1.00 84.12 91 ASP A N 1
ATOM 697 C CA . ASP A 1 91 ? 12.218 5.646 -20.386 1.00 84.12 91 ASP A CA 1
ATOM 698 C C . ASP A 1 91 ? 12.739 5.986 -18.975 1.00 84.12 91 ASP A C 1
ATOM 700 O O . ASP A 1 91 ? 13.028 7.137 -18.639 1.00 84.12 91 ASP A O 1
ATOM 704 N N . LEU A 1 92 ? 12.829 4.970 -18.111 1.00 85.00 92 LEU A N 1
ATOM 705 C CA . LEU A 1 92 ? 13.272 5.122 -16.729 1.00 85.00 92 LEU A CA 1
ATOM 706 C C . LEU A 1 92 ? 14.792 5.265 -16.640 1.00 85.00 92 LEU A C 1
ATOM 708 O O . LEU A 1 92 ? 15.568 4.528 -17.259 1.00 85.00 92 LEU A O 1
ATOM 712 N N . VAL A 1 93 ? 15.220 6.186 -15.780 1.00 85.81 93 VAL A N 1
ATOM 713 C CA . VAL A 1 93 ? 16.625 6.438 -15.451 1.00 85.81 93 VAL A CA 1
ATOM 714 C C . VAL A 1 93 ? 16.812 6.526 -13.939 1.00 85.81 93 VAL A C 1
ATOM 716 O O . VAL A 1 93 ? 15.884 6.839 -13.197 1.00 85.81 93 VAL A O 1
ATOM 719 N N . GLY A 1 94 ? 18.039 6.279 -13.478 1.00 88.56 94 GLY A N 1
ATOM 720 C CA . GLY A 1 94 ? 18.387 6.444 -12.067 1.00 88.56 94 GLY A CA 1
ATOM 721 C C . GLY A 1 94 ? 17.681 5.436 -11.144 1.00 88.56 94 GLY A C 1
ATOM 722 O O . GLY A 1 94 ? 17.472 4.296 -11.560 1.00 88.56 94 GLY A O 1
ATOM 723 N N . PRO A 1 95 ? 17.337 5.832 -9.903 1.00 87.56 95 PRO A N 1
ATOM 724 C CA . PRO A 1 95 ? 16.802 4.925 -8.882 1.00 87.56 95 PRO A CA 1
ATOM 725 C C . PRO A 1 95 ? 15.551 4.155 -9.318 1.00 87.56 95 PRO A C 1
ATOM 727 O O . PRO A 1 95 ? 15.522 2.939 -9.195 1.00 87.56 95 PRO A O 1
ATOM 730 N N . ARG A 1 96 ? 14.571 4.817 -9.949 1.00 89.31 96 ARG A N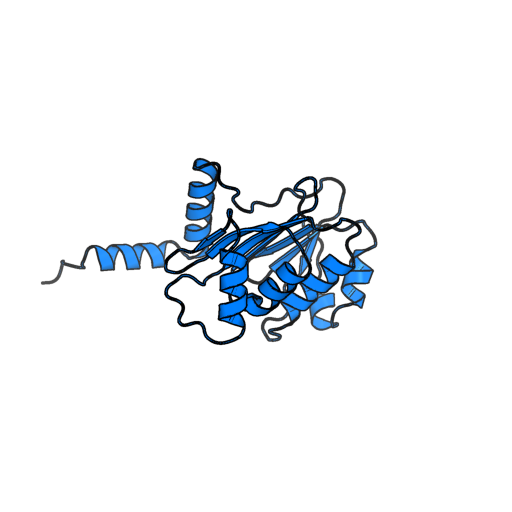 1
ATOM 731 C CA . ARG A 1 96 ? 13.324 4.170 -10.411 1.00 89.31 96 ARG A CA 1
ATOM 732 C C . ARG A 1 96 ? 13.571 3.000 -11.364 1.00 89.31 96 ARG A C 1
ATOM 734 O O . ARG A 1 96 ? 12.875 1.995 -11.309 1.00 89.31 96 ARG A O 1
ATOM 741 N N . ARG A 1 97 ? 14.594 3.100 -12.221 1.00 89.75 97 ARG A N 1
ATOM 742 C CA . ARG A 1 97 ? 14.987 1.989 -13.096 1.00 89.75 97 ARG A CA 1
ATOM 743 C C . ARG A 1 97 ? 15.524 0.804 -12.291 1.00 89.75 97 ARG A C 1
ATOM 745 O O . ARG A 1 97 ? 15.173 -0.327 -12.598 1.00 89.75 97 ARG A O 1
ATOM 752 N N . VAL A 1 98 ? 16.385 1.069 -11.308 1.00 90.00 98 VAL A N 1
ATOM 753 C CA . VAL A 1 98 ? 16.991 0.029 -10.461 1.00 90.00 98 VAL A CA 1
ATOM 754 C C . VAL A 1 98 ? 15.912 -0.708 -9.674 1.00 90.00 98 VAL A C 1
ATOM 756 O O . VAL A 1 98 ? 15.914 -1.934 -9.657 1.00 90.00 98 VAL A O 1
ATOM 759 N N . GLU A 1 99 ? 14.954 0.022 -9.107 1.00 92.06 99 GLU A N 1
ATOM 760 C CA . GLU A 1 99 ? 13.867 -0.580 -8.333 1.00 92.06 99 GLU A CA 1
ATOM 761 C C . GLU A 1 99 ? 12.894 -1.380 -9.206 1.00 92.06 99 GLU A C 1
ATOM 763 O O . GLU A 1 99 ? 12.482 -2.479 -8.832 1.00 92.06 99 GLU A O 1
ATOM 768 N N . LEU A 1 100 ? 12.588 -0.909 -10.423 1.00 90.81 100 LEU A N 1
ATOM 769 C CA . LEU A 1 100 ? 11.794 -1.705 -11.361 1.00 90.81 100 LEU A CA 1
ATOM 770 C C . LEU A 1 100 ? 12.541 -2.979 -11.783 1.00 90.81 100 LEU A C 1
ATOM 772 O O . LEU A 1 100 ? 11.940 -4.050 -11.865 1.00 90.81 100 LEU A O 1
ATOM 776 N N . GLU A 1 101 ? 13.851 -2.883 -12.035 1.00 90.06 101 GLU A N 1
ATOM 777 C CA . GLU A 1 101 ? 14.691 -4.044 -12.338 1.00 90.06 101 GLU A CA 1
ATOM 778 C C . GLU A 1 101 ? 14.693 -5.042 -11.165 1.00 90.06 101 GLU A C 1
ATOM 780 O O . GLU A 1 101 ? 14.563 -6.244 -11.406 1.00 90.06 101 GLU A O 1
ATOM 785 N N . ALA A 1 102 ? 14.745 -4.561 -9.917 1.00 90.94 102 ALA A N 1
ATOM 786 C CA . ALA A 1 102 ? 14.656 -5.391 -8.718 1.00 90.94 102 ALA A CA 1
ATOM 787 C C . ALA A 1 102 ? 13.321 -6.151 -8.640 1.00 90.94 102 ALA A C 1
ATOM 789 O O . ALA A 1 102 ? 13.333 -7.378 -8.528 1.00 90.94 102 ALA A O 1
ATOM 790 N N . LEU A 1 103 ? 12.184 -5.461 -8.801 1.00 90.25 103 LEU A N 1
ATOM 791 C CA . LEU A 1 103 ? 10.861 -6.100 -8.820 1.00 90.25 103 LEU A CA 1
ATOM 792 C C . LEU A 1 103 ? 10.729 -7.102 -9.975 1.00 90.25 103 LEU A C 1
ATOM 794 O O . LEU A 1 103 ? 10.306 -8.238 -9.774 1.00 90.25 103 LEU A O 1
ATOM 798 N N . SER A 1 104 ? 11.157 -6.723 -11.181 1.00 89.00 104 SER A N 1
ATOM 799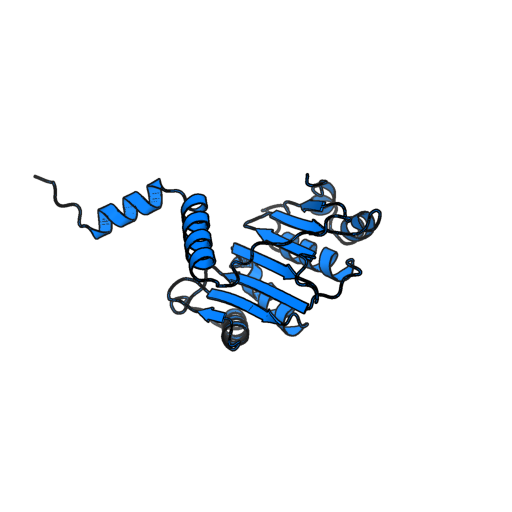 C CA . SER A 1 104 ? 11.090 -7.587 -12.368 1.00 89.00 104 SER A CA 1
ATOM 800 C C . SER A 1 104 ? 11.985 -8.829 -12.300 1.00 89.00 104 SER A C 1
ATOM 802 O O . SER A 1 104 ? 11.819 -9.755 -13.092 1.00 89.00 104 SER A O 1
ATOM 804 N N . GLY A 1 105 ? 12.945 -8.857 -11.370 1.00 88.25 105 GLY A N 1
ATOM 805 C CA . GLY A 1 105 ? 13.803 -10.013 -11.125 1.00 88.25 105 GLY A CA 1
ATOM 806 C C . GLY A 1 105 ? 13.079 -11.183 -10.452 1.00 88.25 105 GLY A C 1
ATOM 807 O O . GLY A 1 105 ? 13.608 -12.298 -10.440 1.00 88.25 105 GLY A O 1
ATOM 808 N N . HIS A 1 106 ? 11.883 -10.958 -9.901 1.00 89.19 106 HIS A N 1
ATOM 809 C CA . HIS A 1 106 ? 11.074 -11.999 -9.280 1.00 89.19 106 HIS A CA 1
ATOM 810 C C . HIS A 1 106 ? 10.337 -12.845 -10.325 1.00 89.19 106 HIS A C 1
ATOM 812 O O . HIS A 1 106 ? 9.784 -12.333 -11.293 1.00 89.19 106 HIS A O 1
ATOM 818 N N . ALA A 1 107 ? 10.304 -14.164 -10.107 1.00 86.06 107 ALA A N 1
ATOM 819 C CA . ALA A 1 107 ? 9.729 -15.120 -11.058 1.00 86.06 107 ALA A CA 1
ATOM 820 C C . ALA A 1 107 ? 8.225 -14.915 -11.307 1.00 86.06 107 ALA A C 1
ATOM 822 O O . ALA A 1 107 ? 7.743 -15.219 -12.396 1.00 86.06 107 ALA A O 1
ATOM 823 N N . ASP A 1 108 ? 7.517 -14.382 -10.312 1.00 87.38 108 ASP A N 1
ATOM 824 C CA . ASP A 1 108 ? 6.073 -14.146 -10.350 1.00 87.38 108 ASP A CA 1
ATOM 825 C C . ASP A 1 108 ? 5.723 -12.708 -10.776 1.00 87.38 108 ASP A C 1
ATOM 827 O O . ASP A 1 108 ? 4.578 -12.278 -10.633 1.00 87.38 108 ASP A O 1
ATOM 831 N N . VAL A 1 109 ? 6.698 -11.962 -11.318 1.00 89.50 109 VAL A N 1
ATOM 832 C CA . VAL A 1 109 ? 6.511 -10.615 -11.866 1.00 89.50 109 VAL A CA 1
ATOM 833 C C . VAL A 1 109 ? 6.594 -10.640 -13.385 1.00 89.50 109 VAL A C 1
ATOM 835 O O . VAL A 1 109 ? 7.541 -11.139 -13.992 1.00 89.50 109 VAL A O 1
ATOM 838 N N . THR A 1 110 ? 5.581 -10.057 -14.016 1.00 87.25 110 THR A N 1
ATOM 839 C CA . THR A 1 110 ? 5.502 -9.866 -15.460 1.00 87.25 110 THR A CA 1
ATOM 840 C C . THR A 1 110 ? 5.661 -8.389 -15.788 1.00 87.25 110 THR A C 1
ATOM 842 O O . THR A 1 110 ? 4.918 -7.550 -15.286 1.00 87.25 110 THR A O 1
ATOM 845 N N . VAL A 1 111 ? 6.605 -8.079 -16.678 1.00 87.94 111 VAL A N 1
ATOM 846 C CA . VAL A 1 111 ? 6.800 -6.735 -17.239 1.00 87.94 111 VAL A CA 1
ATOM 847 C C . VAL A 1 111 ? 6.335 -6.741 -18.693 1.00 87.94 111 VAL A C 1
ATOM 849 O O . VAL A 1 111 ? 6.994 -7.316 -19.570 1.00 87.94 111 VAL A O 1
ATOM 852 N N . ASP A 1 112 ? 5.207 -6.096 -18.971 1.00 86.44 112 ASP A N 1
ATOM 853 C CA . ASP A 1 112 ? 4.714 -5.914 -20.334 1.00 86.44 112 ASP A CA 1
ATOM 854 C C . ASP A 1 112 ? 5.279 -4.623 -20.959 1.00 86.44 112 ASP A C 1
ATOM 856 O O . ASP A 1 112 ? 6.304 -4.093 -20.532 1.00 86.44 112 ASP A O 1
ATOM 860 N N . ALA A 1 113 ? 4.710 -4.152 -22.065 1.00 80.44 113 ALA A N 1
ATOM 861 C CA . ALA A 1 113 ? 5.138 -2.945 -22.750 1.00 80.44 113 ALA A CA 1
ATOM 862 C C . ALA A 1 113 ? 4.890 -1.697 -21.896 1.00 80.44 113 ALA A C 1
ATOM 864 O O . ALA A 1 113 ? 5.791 -0.866 -21.783 1.00 80.44 113 ALA A O 1
ATOM 865 N N . ASP A 1 114 ? 3.712 -1.619 -21.277 1.00 85.19 114 ASP A N 1
ATOM 866 C CA . ASP A 1 114 ? 3.201 -0.392 -20.661 1.00 85.19 114 ASP A CA 1
ATOM 867 C C . ASP A 1 114 ? 2.868 -0.562 -19.161 1.00 85.19 114 ASP A C 1
ATOM 869 O O . ASP A 1 114 ? 2.599 0.425 -18.493 1.00 85.19 114 ASP A O 1
ATOM 873 N N . HIS A 1 115 ? 2.934 -1.782 -18.613 1.00 86.94 115 HIS A N 1
ATOM 874 C CA . HIS A 1 115 ? 2.680 -2.057 -17.193 1.00 86.94 115 HIS A CA 1
ATOM 875 C C . HIS A 1 115 ? 3.576 -3.176 -16.647 1.00 86.94 115 HIS A C 1
ATOM 877 O O . HIS A 1 115 ? 4.158 -3.957 -17.410 1.00 86.94 115 HIS A O 1
ATOM 883 N N . THR A 1 116 ? 3.644 -3.264 -15.319 1.00 88.94 116 THR A N 1
ATOM 884 C CA . THR A 1 116 ? 4.309 -4.335 -14.570 1.00 88.94 116 THR A CA 1
ATOM 885 C C . THR A 1 116 ? 3.369 -4.825 -13.489 1.00 88.94 116 THR A C 1
ATOM 887 O O . THR A 1 116 ? 2.806 -4.016 -12.760 1.00 88.94 116 THR A O 1
ATOM 890 N N . ALA A 1 117 ? 3.197 -6.138 -13.375 1.00 90.56 117 ALA A N 1
ATOM 891 C CA . ALA A 1 117 ? 2.338 -6.722 -12.357 1.00 90.56 117 ALA A CA 1
ATOM 892 C C . ALA A 1 117 ? 2.901 -8.038 -11.833 1.00 90.56 117 ALA A C 1
ATOM 894 O O . ALA A 1 117 ? 3.511 -8.804 -12.584 1.00 90.56 117 ALA A O 1
ATOM 895 N N . GLY A 1 118 ? 2.667 -8.319 -10.556 1.00 89.44 118 GLY A N 1
ATOM 896 C CA . GLY A 1 118 ? 3.019 -9.605 -9.973 1.00 89.44 118 GLY A CA 1
ATOM 897 C C . GLY A 1 118 ? 3.109 -9.599 -8.461 1.00 89.44 118 GLY A C 1
ATOM 898 O O . GLY A 1 118 ? 2.937 -8.566 -7.812 1.00 89.44 118 GLY A O 1
ATOM 899 N N . THR A 1 119 ? 3.407 -10.777 -7.919 1.00 92.94 119 THR A N 1
ATOM 900 C CA . THR A 1 119 ? 3.578 -10.987 -6.481 1.00 92.94 119 THR A CA 1
ATOM 901 C C . THR A 1 119 ? 5.057 -11.123 -6.144 1.00 92.94 119 THR A C 1
ATOM 903 O O . THR A 1 119 ? 5.799 -11.859 -6.791 1.00 92.94 119 THR A O 1
ATOM 906 N N . VAL A 1 120 ? 5.491 -10.423 -5.102 1.00 94.62 120 VAL A N 1
ATOM 907 C CA . VAL A 1 120 ? 6.857 -10.461 -4.579 1.00 94.62 120 VAL A CA 1
ATOM 908 C C . VAL A 1 120 ? 6.836 -10.776 -3.082 1.00 94.62 120 VAL A C 1
ATOM 910 O O . VAL A 1 120 ? 5.908 -10.360 -2.382 1.00 94.62 120 VAL A O 1
ATOM 913 N N . PRO A 1 121 ? 7.841 -11.497 -2.550 1.00 96.31 121 PRO A N 1
ATOM 914 C CA . PRO A 1 121 ? 8.041 -11.595 -1.109 1.00 96.31 121 PRO A CA 1
ATOM 915 C C . PRO A 1 121 ? 8.152 -10.202 -0.488 1.00 96.31 121 PRO A C 1
ATOM 917 O O . PRO A 1 121 ? 8.801 -9.317 -1.050 1.00 96.31 121 PRO A O 1
ATOM 920 N N . PHE A 1 122 ? 7.541 -10.005 0.675 1.00 95.81 122 PHE A N 1
ATOM 921 C CA . PHE A 1 122 ? 7.616 -8.739 1.388 1.00 95.81 122 PHE A CA 1
ATOM 922 C C . PHE A 1 122 ? 8.848 -8.715 2.292 1.00 95.81 122 PHE A C 1
ATOM 924 O O . PHE A 1 122 ? 8.925 -9.415 3.302 1.00 95.81 122 PHE A O 1
ATOM 931 N N . ALA A 1 123 ? 9.824 -7.900 1.912 1.00 93.69 123 ALA A N 1
ATOM 932 C CA . ALA A 1 123 ? 11.053 -7.648 2.648 1.00 93.69 123 ALA A CA 1
ATOM 933 C C . ALA A 1 123 ? 11.318 -6.130 2.693 1.00 93.69 123 ALA A C 1
ATOM 935 O O . ALA A 1 123 ? 10.670 -5.390 1.947 1.00 93.69 123 ALA A O 1
ATOM 936 N N . PRO A 1 124 ? 12.245 -5.638 3.537 1.00 92.50 124 PRO A N 1
ATOM 937 C CA . PRO A 1 124 ? 12.598 -4.217 3.566 1.00 92.50 124 PRO A CA 1
ATOM 938 C C . PRO A 1 124 ? 12.943 -3.657 2.180 1.00 92.50 124 PRO A C 1
ATOM 940 O O . PRO A 1 124 ? 12.459 -2.597 1.806 1.00 92.50 124 PRO A O 1
ATOM 943 N N . GLU A 1 125 ? 13.677 -4.423 1.374 1.00 92.44 125 GLU A N 1
ATOM 944 C CA . GLU A 1 125 ? 14.059 -4.044 0.013 1.00 92.44 125 GLU A CA 1
ATOM 945 C C . GLU A 1 125 ? 12.843 -3.947 -0.925 1.00 92.44 125 GLU A C 1
ATOM 947 O O . GLU A 1 125 ? 12.806 -3.111 -1.823 1.00 92.44 125 GLU A O 1
ATOM 952 N N . THR A 1 126 ? 11.812 -4.768 -0.700 1.00 93.38 126 THR A N 1
ATOM 953 C CA . THR A 1 126 ? 10.540 -4.680 -1.430 1.00 93.38 126 THR A CA 1
ATOM 954 C C . THR A 1 126 ? 9.820 -3.380 -1.103 1.00 93.38 126 THR A C 1
ATOM 956 O O . THR A 1 126 ? 9.266 -2.743 -1.996 1.00 93.38 126 THR A O 1
ATOM 959 N N . PHE A 1 127 ? 9.824 -2.972 0.168 1.00 94.56 127 PHE A N 1
ATOM 960 C CA . PHE A 1 127 ? 9.231 -1.702 0.568 1.00 94.56 127 PHE A CA 1
ATOM 961 C C . PHE A 1 127 ? 9.992 -0.517 -0.036 1.00 94.56 127 PHE A C 1
ATOM 963 O O . PHE A 1 127 ? 9.352 0.386 -0.566 1.00 94.56 127 PHE A O 1
ATOM 970 N N . ASP A 1 128 ? 11.327 -0.549 -0.042 1.00 94.06 128 ASP A N 1
ATOM 971 C CA . ASP A 1 128 ? 12.154 0.484 -0.681 1.00 94.06 128 ASP A CA 1
ATOM 972 C C . ASP A 1 128 ? 11.845 0.610 -2.185 1.00 94.06 128 ASP A C 1
ATOM 974 O O . ASP A 1 128 ? 11.669 1.720 -2.699 1.00 94.06 128 ASP A O 1
ATOM 978 N N . ALA A 1 129 ? 11.691 -0.521 -2.881 1.00 94.12 129 ALA A N 1
ATOM 979 C CA . ALA A 1 129 ? 11.320 -0.534 -4.292 1.00 94.12 129 ALA A CA 1
ATOM 980 C C . ALA A 1 129 ? 9.914 0.043 -4.530 1.00 94.12 129 ALA A C 1
ATOM 982 O O . ALA A 1 129 ? 9.717 0.861 -5.432 1.00 94.12 129 ALA A O 1
ATOM 983 N N . LEU A 1 130 ? 8.937 -0.345 -3.702 1.00 93.31 130 LEU A N 1
ATOM 984 C CA . LEU A 1 130 ? 7.573 0.189 -3.758 1.00 93.31 130 LEU A CA 1
ATOM 985 C C . LEU A 1 130 ? 7.534 1.687 -3.441 1.00 93.31 130 LEU A C 1
ATOM 987 O O . LEU A 1 130 ? 6.804 2.420 -4.099 1.00 93.31 130 LEU A O 1
ATOM 991 N N . ALA A 1 131 ? 8.336 2.154 -2.485 1.00 94.19 131 ALA A N 1
ATOM 992 C CA . ALA A 1 131 ? 8.445 3.563 -2.125 1.00 94.19 131 ALA A CA 1
ATOM 993 C C . ALA A 1 131 ? 8.978 4.406 -3.290 1.00 94.19 131 ALA A C 1
ATOM 995 O O . ALA A 1 131 ? 8.434 5.465 -3.595 1.00 94.19 131 ALA A O 1
ATOM 996 N N . ALA A 1 132 ? 10.010 3.923 -3.986 1.00 93.94 132 ALA A N 1
ATOM 997 C CA . ALA A 1 132 ? 10.577 4.621 -5.137 1.00 93.94 132 ALA A CA 1
ATOM 998 C C . ALA A 1 132 ? 9.640 4.671 -6.356 1.00 93.94 132 ALA A C 1
ATOM 1000 O O . ALA A 1 132 ? 9.796 5.545 -7.211 1.00 93.94 132 ALA A O 1
ATOM 1001 N N . LEU A 1 133 ? 8.710 3.719 -6.454 1.00 93.88 133 LEU A N 1
ATOM 1002 C CA . LEU A 1 133 ? 7.774 3.551 -7.568 1.00 93.88 133 LEU A CA 1
ATOM 1003 C C . LEU A 1 133 ? 6.331 3.913 -7.188 1.00 93.88 133 LEU A C 1
ATOM 1005 O O . LEU A 1 133 ? 5.410 3.635 -7.951 1.00 93.88 133 LEU A O 1
ATOM 1009 N N . PHE A 1 134 ? 6.120 4.519 -6.016 1.00 92.69 134 PHE A N 1
ATOM 1010 C CA . PHE A 1 134 ? 4.785 4.710 -5.449 1.00 92.69 134 PHE A CA 1
ATOM 1011 C C . PHE A 1 134 ? 3.885 5.588 -6.329 1.00 92.69 134 PHE A C 1
ATOM 1013 O O . PHE A 1 134 ? 2.693 5.329 -6.445 1.00 92.69 134 PHE A O 1
ATOM 1020 N N . GLU A 1 135 ? 4.456 6.585 -7.007 1.00 89.94 135 GLU A N 1
ATOM 1021 C CA . GLU A 1 135 ? 3.729 7.447 -7.952 1.00 89.94 135 GLU A CA 1
ATOM 1022 C C . GLU A 1 135 ? 3.156 6.680 -9.152 1.00 89.94 135 GLU A C 1
ATOM 1024 O O . GLU A 1 135 ? 2.175 7.110 -9.752 1.00 89.94 135 GLU A O 1
ATOM 1029 N N . ASP A 1 136 ? 3.763 5.547 -9.504 1.00 91.69 136 ASP A N 1
ATOM 1030 C CA . ASP A 1 136 ? 3.341 4.703 -10.619 1.00 91.69 136 ASP A CA 1
ATOM 1031 C C . ASP A 1 136 ? 2.464 3.526 -10.171 1.00 91.69 136 ASP A C 1
ATOM 1033 O O . ASP A 1 136 ? 2.057 2.698 -10.988 1.00 91.69 136 ASP A O 1
ATOM 1037 N N . LEU A 1 137 ? 2.217 3.411 -8.866 1.00 91.00 137 LEU A N 1
ATOM 1038 C CA . LEU A 1 137 ? 1.524 2.295 -8.247 1.00 91.00 137 LEU A CA 1
ATOM 1039 C C . LEU A 1 137 ? 0.010 2.489 -8.320 1.00 91.00 137 LEU A C 1
ATOM 1041 O O . LEU A 1 137 ? -0.607 3.147 -7.481 1.00 91.00 137 LEU A O 1
ATOM 1045 N N . SER A 1 138 ? -0.613 1.849 -9.303 1.00 90.38 138 SER A N 1
ATOM 1046 C CA . SER A 1 138 ? -2.069 1.873 -9.480 1.00 90.38 138 SER A CA 1
ATOM 1047 C C . SER A 1 138 ? -2.772 0.920 -8.511 1.00 90.38 138 SER A C 1
ATOM 1049 O O . SER A 1 138 ? -3.908 1.176 -8.092 1.00 90.38 138 SER A O 1
ATOM 1051 N N . TYR A 1 139 ? -2.101 -0.178 -8.140 1.00 92.38 139 TYR A N 1
ATOM 1052 C CA . TYR A 1 139 ? -2.632 -1.171 -7.211 1.00 92.38 139 TYR A CA 1
ATOM 1053 C C . TYR A 1 139 ? -1.538 -1.856 -6.387 1.00 92.38 139 TYR A C 1
ATOM 1055 O O . TYR A 1 139 ? -0.501 -2.246 -6.918 1.00 92.38 139 TYR A O 1
ATOM 1063 N N . LEU A 1 140 ? -1.792 -2.061 -5.097 1.00 95.62 140 LEU A N 1
ATOM 1064 C CA . LEU A 1 140 ? -0.955 -2.868 -4.210 1.00 95.62 140 LEU A CA 1
ATOM 1065 C C . LEU A 1 140 ? -1.828 -3.589 -3.197 1.00 95.62 140 LEU A C 1
ATOM 1067 O O . LEU A 1 140 ? -2.724 -2.984 -2.620 1.00 95.62 140 LEU A O 1
ATOM 1071 N N . VAL A 1 141 ? -1.504 -4.845 -2.908 1.00 97.06 141 VAL A N 1
ATOM 1072 C CA . VAL A 1 141 ? -2.040 -5.567 -1.754 1.00 97.06 141 VAL A CA 1
ATOM 1073 C C . VAL A 1 141 ? -0.903 -6.223 -0.999 1.00 97.06 141 VAL A C 1
ATOM 1075 O O . VAL A 1 141 ? -0.192 -7.057 -1.550 1.00 97.06 141 VAL A O 1
ATOM 1078 N N . VAL A 1 142 ? -0.764 -5.865 0.275 1.00 97.69 142 VAL A N 1
ATOM 1079 C CA . VAL A 1 142 ? 0.176 -6.483 1.212 1.00 97.69 142 VAL A CA 1
ATOM 1080 C C . VAL A 1 142 ? -0.572 -7.518 2.042 1.00 97.69 142 VAL A C 1
ATOM 1082 O O . VAL A 1 142 ? -1.636 -7.223 2.595 1.00 97.69 142 VAL A O 1
ATOM 1085 N N . ARG A 1 143 ? -0.025 -8.731 2.129 1.00 97.06 143 ARG A N 1
ATOM 1086 C CA . ARG A 1 143 ? -0.640 -9.890 2.786 1.00 97.06 143 ARG A CA 1
ATOM 1087 C C . ARG A 1 143 ? 0.306 -10.511 3.810 1.00 97.06 143 ARG A C 1
ATOM 1089 O O . ARG A 1 143 ? 1.529 -10.425 3.670 1.00 97.06 143 ARG A O 1
ATOM 1096 N N . ASP A 1 144 ? -0.271 -11.146 4.821 1.00 96.75 144 ASP A N 1
ATOM 1097 C CA . ASP A 1 144 ? 0.458 -11.992 5.767 1.00 96.75 144 ASP A CA 1
ATOM 1098 C C . ASP A 1 144 ? 0.705 -13.414 5.219 1.00 96.75 144 ASP A C 1
ATOM 1100 O O . ASP A 1 144 ? 0.402 -13.725 4.063 1.00 96.75 144 ASP A O 1
ATOM 1104 N N . ALA A 1 145 ? 1.289 -14.278 6.056 1.00 95.69 145 ALA A N 1
ATOM 1105 C CA . ALA A 1 145 ? 1.632 -15.664 5.726 1.00 95.69 145 ALA A CA 1
ATOM 1106 C C . ALA A 1 145 ? 0.426 -16.529 5.325 1.00 95.69 145 ALA A C 1
ATOM 1108 O O . ALA A 1 145 ? 0.591 -17.504 4.591 1.00 95.69 145 ALA A O 1
ATOM 1109 N N . ASP A 1 146 ? -0.767 -16.180 5.810 1.00 94.50 146 ASP A N 1
ATOM 1110 C CA . ASP A 1 146 ? -2.009 -16.902 5.539 1.00 94.50 146 ASP A CA 1
ATOM 1111 C C . ASP A 1 146 ? -2.706 -16.374 4.270 1.00 94.50 146 ASP A C 1
ATOM 1113 O O . ASP A 1 146 ? -3.762 -16.870 3.875 1.00 94.50 146 ASP A O 1
ATOM 1117 N N . GLY A 1 147 ? -2.104 -15.384 3.597 1.00 93.50 147 GLY A N 1
ATOM 1118 C CA . GLY A 1 147 ? -2.664 -14.731 2.417 1.00 93.50 147 GLY A CA 1
ATOM 1119 C C . GLY A 1 147 ? -3.758 -13.716 2.750 1.00 93.50 147 GLY A C 1
ATOM 1120 O O . GLY A 1 147 ? -4.458 -13.257 1.842 1.00 93.50 147 GLY A O 1
ATOM 1121 N N . VAL A 1 148 ? -3.909 -13.345 4.024 1.00 95.81 148 VAL A N 1
ATOM 1122 C CA . VAL A 1 148 ? -4.911 -12.381 4.475 1.00 95.81 148 VAL A CA 1
ATOM 1123 C C . VAL A 1 148 ? -4.364 -10.964 4.304 1.00 95.81 148 VAL A C 1
ATOM 1125 O O . VAL A 1 148 ? -3.216 -10.658 4.630 1.00 95.81 148 VAL A O 1
ATOM 1128 N N . ALA A 1 149 ? -5.187 -10.079 3.749 1.00 96.50 149 ALA A N 1
ATOM 1129 C CA . ALA A 1 149 ? -4.819 -8.707 3.444 1.00 96.50 149 ALA A CA 1
ATOM 1130 C C . ALA A 1 149 ? -4.575 -7.899 4.725 1.00 96.50 149 ALA A C 1
ATOM 1132 O O . ALA A 1 149 ? -5.394 -7.870 5.650 1.00 96.50 149 ALA A O 1
ATOM 1133 N N . ILE A 1 150 ? -3.435 -7.220 4.762 1.00 97.56 150 ILE A N 1
ATOM 1134 C CA . ILE A 1 150 ? -3.082 -6.215 5.766 1.00 97.56 150 ILE A CA 1
ATOM 1135 C C . ILE A 1 150 ? -3.491 -4.839 5.239 1.00 97.56 150 ILE A C 1
ATOM 1137 O O . ILE A 1 150 ? -4.231 -4.111 5.901 1.00 97.56 150 ILE A O 1
ATOM 1141 N N . ALA A 1 151 ? -3.048 -4.516 4.022 1.00 97.75 151 ALA A N 1
ATOM 1142 C CA . ALA A 1 151 ? -3.271 -3.234 3.373 1.00 97.75 151 ALA A CA 1
ATOM 1143 C C . ALA A 1 151 ? -3.531 -3.413 1.871 1.00 97.75 151 ALA A C 1
ATOM 1145 O O . ALA A 1 151 ? -2.943 -4.282 1.231 1.00 97.75 151 ALA A O 1
ATOM 1146 N N . GLU A 1 152 ? -4.391 -2.567 1.314 1.00 97.31 152 GLU A N 1
ATOM 1147 C CA . GLU A 1 152 ? -4.680 -2.445 -0.114 1.00 97.31 152 GLU A CA 1
ATOM 1148 C C . GLU A 1 152 ? -4.563 -0.971 -0.504 1.00 97.31 152 GLU A C 1
ATOM 1150 O O . GLU A 1 152 ? -5.309 -0.138 0.007 1.00 97.31 152 GLU A O 1
ATOM 1155 N N . TRP A 1 153 ? -3.679 -0.645 -1.438 1.00 95.75 153 TRP A N 1
ATOM 1156 C CA . TRP A 1 153 ? -3.692 0.634 -2.137 1.00 95.75 153 TRP A CA 1
ATOM 1157 C C . TRP A 1 153 ? -4.404 0.463 -3.476 1.00 95.75 153 TRP A C 1
ATOM 1159 O O . TRP A 1 153 ? -4.048 -0.414 -4.264 1.00 95.75 153 TRP A O 1
ATOM 1169 N N . ARG A 1 154 ? -5.400 1.307 -3.752 1.00 91.50 154 ARG A N 1
ATOM 1170 C CA . ARG A 1 154 ? -6.082 1.355 -5.051 1.00 91.50 154 ARG A CA 1
ATOM 1171 C C . ARG A 1 154 ? -6.298 2.802 -5.472 1.00 91.50 154 ARG A C 1
ATOM 1173 O O . ARG A 1 154 ? -7.138 3.498 -4.891 1.00 91.50 154 ARG A O 1
ATOM 1180 N N . GLY A 1 155 ? -5.562 3.230 -6.497 1.00 84.25 155 GLY A N 1
ATOM 1181 C CA . GLY A 1 155 ? -5.582 4.598 -7.015 1.00 84.25 155 GLY A CA 1
ATOM 1182 C C . GLY A 1 155 ? -5.105 5.616 -5.978 1.00 84.25 155 GLY A C 1
ATOM 1183 O O . GLY A 1 155 ? -3.922 5.892 -5.878 1.00 84.25 155 GLY A O 1
ATOM 1184 N N . GLU A 1 156 ? -6.034 6.158 -5.193 1.00 89.06 156 GLU A N 1
ATOM 1185 C CA . GLU A 1 156 ? -5.768 7.199 -4.182 1.00 89.06 156 GLU A CA 1
ATOM 1186 C C . GLU A 1 156 ? -6.243 6.794 -2.779 1.00 89.06 156 GLU A C 1
ATOM 1188 O O . GLU A 1 156 ? -6.327 7.616 -1.866 1.00 89.06 156 GLU A O 1
ATOM 1193 N N . THR A 1 157 ? -6.705 5.556 -2.613 1.00 95.00 157 THR A N 1
ATOM 1194 C CA . THR A 1 157 ? -7.307 5.095 -1.361 1.00 95.00 157 THR A CA 1
ATOM 1195 C C . THR A 1 157 ? -6.517 3.923 -0.813 1.00 95.00 157 THR A C 1
ATOM 1197 O O . THR A 1 157 ? -6.398 2.892 -1.472 1.00 95.00 157 THR A O 1
ATOM 1200 N N . LEU A 1 158 ? -6.048 4.074 0.423 1.00 97.56 158 LEU A N 1
ATOM 1201 C CA . LEU A 1 158 ? -5.504 2.987 1.218 1.00 97.56 158 LEU A CA 1
ATOM 1202 C C . LEU A 1 158 ? -6.634 2.388 2.055 1.00 97.56 158 LEU A C 1
ATOM 1204 O O . LEU A 1 158 ? -7.265 3.091 2.846 1.00 97.56 158 LEU A O 1
ATOM 1208 N N . ARG A 1 159 ? -6.889 1.095 1.901 1.00 97.94 159 ARG A N 1
ATOM 1209 C CA . ARG A 1 159 ? -7.696 0.293 2.821 1.00 97.94 159 ARG A CA 1
ATOM 1210 C C . ARG A 1 159 ? -6.782 -0.573 3.663 1.00 97.94 159 ARG A C 1
ATOM 1212 O O . ARG A 1 159 ? -5.741 -1.012 3.188 1.00 97.94 159 ARG A O 1
ATOM 1219 N N . PHE A 1 160 ? -7.171 -0.837 4.896 1.00 98.00 160 PHE A N 1
ATOM 1220 C CA . PHE A 1 160 ? -6.400 -1.693 5.787 1.00 98.00 160 PHE A CA 1
ATOM 1221 C C . PHE A 1 160 ? -7.289 -2.300 6.864 1.00 98.00 160 PHE A C 1
ATOM 1223 O O . PHE A 1 160 ? -8.364 -1.776 7.165 1.00 98.00 160 PHE A O 1
ATOM 1230 N N . ALA A 1 161 ? -6.835 -3.406 7.438 1.00 96.94 161 ALA A N 1
ATOM 1231 C CA . ALA A 1 161 ? -7.462 -4.034 8.591 1.00 96.94 161 ALA A CA 1
ATOM 1232 C C . ALA A 1 161 ? -6.463 -4.058 9.747 1.00 96.94 161 ALA A C 1
ATOM 1234 O O . ALA A 1 161 ? -5.284 -4.348 9.546 1.00 96.94 161 ALA A O 1
ATOM 1235 N N . LEU A 1 162 ? -6.937 -3.688 10.930 1.00 94.50 162 LEU A N 1
ATOM 1236 C CA . LEU A 1 162 ? -6.157 -3.683 12.164 1.00 94.50 162 LEU A CA 1
ATOM 1237 C C . LEU A 1 162 ? -7.054 -4.128 13.314 1.00 94.50 162 LEU A C 1
ATOM 1239 O O . LEU A 1 162 ? -8.254 -3.871 13.252 1.00 94.50 162 LEU A O 1
ATOM 1243 N N . PRO A 1 163 ? -6.511 -4.700 14.396 1.00 90.31 163 PRO A N 1
ATOM 1244 C CA . PRO A 1 163 ? -7.286 -4.940 15.606 1.00 90.31 163 PRO A CA 1
ATOM 1245 C C . PRO A 1 163 ? -7.961 -3.668 16.144 1.00 90.31 163 PRO A C 1
ATOM 1247 O O . PRO A 1 163 ? -7.459 -2.547 15.999 1.00 90.31 163 PRO A O 1
ATOM 1250 N N . ASP A 1 164 ? -9.110 -3.840 16.806 1.00 81.38 164 ASP A N 1
ATOM 1251 C CA . ASP A 1 164 ? -9.811 -2.731 17.4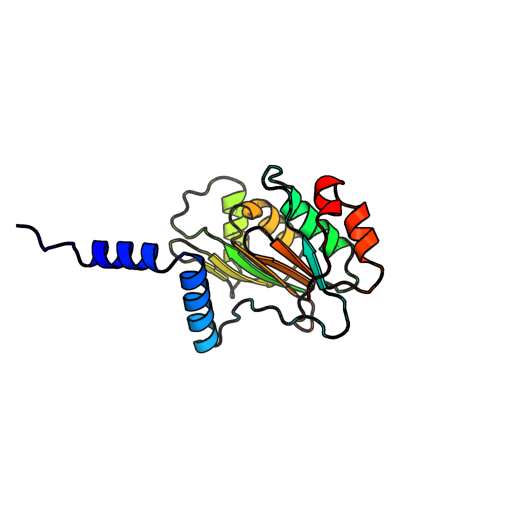61 1.00 81.38 164 ASP A CA 1
ATOM 1252 C C . ASP A 1 164 ? -8.881 -2.040 18.481 1.00 81.38 164 ASP A C 1
ATOM 1254 O O . ASP A 1 164 ? -8.381 -2.662 19.417 1.00 81.38 164 ASP A O 1
ATOM 1258 N N . GLY A 1 165 ? -8.693 -0.727 18.318 1.00 81.50 165 GLY A N 1
ATOM 1259 C CA . GLY A 1 165 ? -7.851 0.109 19.184 1.00 81.50 165 GLY A CA 1
ATOM 1260 C C . GLY A 1 165 ? -6.496 0.495 18.584 1.00 81.50 165 GLY A C 1
ATOM 1261 O O . GLY A 1 165 ? -5.963 1.539 18.954 1.00 81.50 165 GLY A O 1
ATOM 1262 N N . ASP A 1 166 ? -5.989 -0.248 17.597 1.00 93.12 166 ASP A N 1
ATOM 1263 C CA . ASP A 1 166 ? -4.674 0.033 16.998 1.00 93.12 166 ASP A CA 1
ATOM 1264 C C . ASP A 1 166 ? -4.731 1.143 15.934 1.00 93.12 166 ASP A C 1
ATOM 1266 O O . ASP A 1 166 ? -3.727 1.786 15.628 1.00 93.12 166 ASP A O 1
ATOM 1270 N N . VAL A 1 167 ? -5.924 1.468 15.422 1.00 94.94 167 VAL A N 1
ATOM 1271 C CA . VAL A 1 167 ? -6.117 2.579 14.470 1.00 94.94 167 VAL A CA 1
ATOM 1272 C C . VAL A 1 167 ? -5.671 3.934 15.034 1.00 94.94 167 VAL A C 1
ATOM 1274 O O . VAL A 1 167 ? -5.245 4.808 14.280 1.00 94.94 167 VAL A O 1
ATOM 1277 N N . ASP A 1 168 ? -5.730 4.121 16.354 1.00 94.81 168 ASP A N 1
ATOM 1278 C CA . ASP A 1 168 ? -5.264 5.356 16.983 1.00 94.81 168 ASP A CA 1
ATOM 1279 C C . ASP A 1 168 ? -3.735 5.485 16.904 1.00 94.81 168 ASP A C 1
ATOM 1281 O O . ASP A 1 168 ? -3.225 6.598 16.782 1.00 94.81 168 ASP A O 1
ATOM 1285 N N . ALA A 1 169 ? -2.989 4.374 16.901 1.00 96.31 169 ALA A N 1
ATOM 1286 C CA . ALA A 1 169 ? -1.545 4.403 16.676 1.00 96.31 169 ALA A CA 1
ATOM 1287 C C . ALA A 1 169 ? -1.212 4.856 15.244 1.00 96.31 169 ALA A C 1
ATOM 1289 O O . ALA A 1 169 ? -0.367 5.736 15.081 1.00 96.31 169 ALA A O 1
ATOM 1290 N N . VAL A 1 170 ? -1.956 4.374 14.238 1.00 96.69 170 VAL A N 1
ATOM 1291 C CA . VAL A 1 170 ? -1.834 4.857 12.848 1.00 96.69 170 VAL A CA 1
ATOM 1292 C C . VAL A 1 170 ? -2.114 6.356 12.767 1.00 96.69 170 VAL A C 1
ATOM 1294 O O . VAL A 1 170 ? -1.321 7.105 12.206 1.00 96.69 170 VAL A O 1
ATOM 1297 N N . LYS A 1 171 ? -3.210 6.828 13.375 1.00 96.44 171 LYS A N 1
ATOM 1298 C CA . LYS A 1 171 ? -3.552 8.262 13.394 1.00 96.44 171 LYS A CA 1
ATOM 1299 C C . LYS A 1 171 ? -2.457 9.119 14.022 1.00 96.44 171 LYS A C 1
ATOM 1301 O O . LYS A 1 171 ? -2.197 10.210 13.534 1.00 96.44 171 LYS A O 1
ATOM 1306 N N . ASN A 1 172 ? -1.827 8.635 15.090 1.00 96.69 172 ASN A N 1
ATOM 1307 C CA . ASN A 1 172 ? -0.769 9.364 15.789 1.00 96.69 172 ASN A CA 1
ATOM 1308 C C . ASN A 1 172 ? 0.562 9.397 15.021 1.00 96.69 172 ASN A C 1
ATOM 1310 O O . ASN A 1 172 ? 1.385 10.269 15.298 1.00 96.69 172 ASN A O 1
ATOM 1314 N N . ALA A 1 173 ? 0.789 8.455 14.104 1.00 96.31 173 ALA A N 1
ATOM 1315 C CA . ALA A 1 173 ? 1.981 8.410 13.260 1.00 96.31 173 ALA A CA 1
ATOM 1316 C C . ALA A 1 173 ? 1.880 9.329 12.029 1.00 96.31 173 ALA A C 1
ATOM 1318 O O . ALA A 1 173 ? 2.902 9.681 11.446 1.00 96.31 173 ALA A O 1
ATOM 1319 N N . LEU A 1 174 ? 0.663 9.725 11.650 1.00 96.88 174 LEU A N 1
ATOM 1320 C CA . LEU A 1 174 ? 0.394 10.536 10.468 1.00 96.88 174 LEU A CA 1
ATOM 1321 C C . LEU A 1 174 ? 0.268 12.021 10.798 1.00 96.88 174 LEU A C 1
ATOM 1323 O O . LEU A 1 174 ? 0.003 12.427 11.933 1.00 96.88 174 LEU A O 1
ATOM 1327 N N . ASP A 1 175 ? 0.418 12.852 9.771 1.00 95.56 175 ASP A N 1
ATOM 1328 C CA . ASP A 1 175 ? 0.040 14.251 9.873 1.00 95.56 175 ASP A CA 1
ATOM 1329 C C . ASP A 1 175 ? -1.477 14.381 10.113 1.00 95.56 175 ASP A C 1
ATOM 1331 O O . ASP A 1 175 ? -2.282 13.536 9.708 1.00 95.56 175 ASP A O 1
ATOM 1335 N N . ALA A 1 176 ? -1.886 15.476 10.755 1.00 95.44 176 ALA A N 1
ATOM 1336 C CA . ALA A 1 176 ? -3.284 15.680 11.125 1.00 95.44 176 ALA A CA 1
ATOM 1337 C C . ALA A 1 176 ? -4.235 15.681 9.914 1.00 95.44 176 ALA A C 1
ATOM 1339 O O . ALA A 1 176 ? -5.356 15.188 10.019 1.00 95.44 176 ALA A O 1
ATOM 1340 N N . ALA A 1 177 ? -3.804 16.199 8.756 1.00 94.62 177 ALA A N 1
ATOM 1341 C CA . ALA A 1 177 ? -4.663 16.265 7.580 1.00 94.62 177 ALA A CA 1
ATOM 1342 C C . ALA A 1 177 ? -4.924 14.874 6.987 1.00 94.62 177 ALA A C 1
ATOM 1344 O O . ALA A 1 177 ? -6.011 14.640 6.453 1.00 94.62 177 ALA A O 1
ATOM 1345 N N . THR A 1 178 ? -3.970 13.947 7.067 1.00 95.81 178 THR A N 1
ATOM 1346 C CA . THR A 1 178 ? -4.178 12.548 6.663 1.00 95.81 178 THR A CA 1
ATOM 1347 C C . THR A 1 178 ? -4.926 11.758 7.740 1.00 95.81 178 THR A C 1
ATOM 1349 O O . THR A 1 178 ? -5.892 11.062 7.420 1.00 95.81 178 THR A O 1
ATOM 1352 N N . ALA A 1 179 ? -4.565 11.921 9.017 1.00 96.38 179 ALA A N 1
ATOM 1353 C CA . ALA A 1 179 ? -5.194 11.224 10.142 1.00 96.38 179 ALA A CA 1
ATOM 1354 C C . ALA A 1 179 ? -6.706 11.506 10.265 1.00 96.38 179 ALA A C 1
ATOM 1356 O O . ALA A 1 179 ? -7.493 10.585 10.507 1.00 96.38 179 ALA A O 1
ATOM 1357 N N . ASP A 1 180 ? -7.131 12.753 10.034 1.00 96.38 180 ASP A N 1
ATOM 1358 C CA . ASP A 1 180 ? -8.543 13.163 10.082 1.00 96.38 180 ASP A CA 1
ATOM 1359 C C . ASP A 1 180 ? -9.396 12.545 8.959 1.00 96.38 180 ASP A C 1
ATOM 1361 O O . ASP A 1 180 ? -10.626 12.553 9.034 1.00 96.38 180 ASP A O 1
ATOM 1365 N N . ARG A 1 181 ? -8.762 11.989 7.918 1.00 96.69 181 ARG A N 1
ATOM 1366 C CA . ARG A 1 181 ? -9.436 11.323 6.793 1.00 96.69 181 ARG A CA 1
ATOM 1367 C C . ARG A 1 181 ? -9.570 9.809 6.970 1.00 96.69 181 ARG A C 1
ATOM 1369 O O . ARG A 1 181 ? -10.076 9.149 6.063 1.00 96.69 181 ARG A O 1
ATOM 1376 N N . ILE A 1 182 ? -9.115 9.249 8.094 1.00 96.88 182 ILE A N 1
ATOM 1377 C CA . ILE A 1 182 ? -9.281 7.821 8.385 1.00 96.88 182 ILE A CA 1
ATOM 1378 C C . ILE A 1 182 ? -10.728 7.542 8.797 1.00 96.88 182 ILE A C 1
ATOM 1380 O O . ILE A 1 182 ? -11.215 8.025 9.822 1.00 96.88 182 ILE A O 1
ATOM 1384 N N . GLU A 1 183 ? -11.388 6.682 8.030 1.00 96.19 183 GLU A N 1
ATOM 1385 C CA . GLU A 1 183 ? -12.771 6.260 8.226 1.00 96.19 183 GLU A CA 1
ATOM 1386 C C . GLU A 1 183 ? -12.851 4.744 8.412 1.00 96.19 183 GLU A C 1
ATOM 1388 O O . GLU A 1 183 ? -12.043 3.995 7.866 1.00 96.19 183 GLU A O 1
ATOM 1393 N N . ARG A 1 184 ? -13.865 4.266 9.141 1.00 94.12 184 ARG A N 1
ATOM 1394 C CA . ARG A 1 184 ? -14.188 2.833 9.173 1.00 94.12 184 ARG A CA 1
ATOM 1395 C C . ARG A 1 184 ? -14.806 2.438 7.827 1.00 94.12 184 ARG A C 1
ATOM 1397 O O . ARG A 1 184 ? -15.691 3.133 7.331 1.00 94.12 184 ARG A O 1
ATOM 1404 N N . ALA A 1 185 ? -14.322 1.353 7.240 1.00 87.31 185 ALA A N 1
ATOM 1405 C CA . ALA A 1 185 ? -14.851 0.772 6.014 1.00 87.31 185 ALA A CA 1
ATOM 1406 C C . ALA A 1 185 ? -15.857 -0.336 6.362 1.00 87.31 185 ALA A C 1
ATOM 1408 O O . ALA A 1 185 ? -15.644 -1.090 7.314 1.00 87.31 185 ALA A O 1
ATOM 1409 N N . GLU A 1 186 ? -16.959 -0.391 5.612 1.00 71.44 186 GLU A N 1
ATOM 1410 C CA . GLU A 1 186 ? -17.998 -1.422 5.752 1.00 71.44 186 GLU A CA 1
ATOM 1411 C C . GLU A 1 186 ? -17.527 -2.783 5.249 1.00 71.44 186 GLU A C 1
ATOM 1413 O O . GLU A 1 186 ? -16.811 -2.853 4.225 1.00 71.44 186 GLU A O 1
#

Foldseek 3Di:
DDPCPDPVNVVVVVCVVCDPVNVLVVVLVVCVVVVACSQDAAADPQFWKKKFQAPPVDPCQVLLLVVLLQVLAPFDWFKKKFKFQAAPQPPDDDPLVVLVVVQCVDPQWDGDNGMITGMDTDDPSPSVSCSSRVVRTQWMFTAGPVRHTAWIDHRRMIMGTHHPPSLVSSLVSHDVRRSVRMDTDD

pLDDT: mean 83.48, std 18.03, range [38.62, 98.0]

Sequence (186 aa):
MDERKSDAERVTDAIEDIGADRLTDAIVDAWERAGLDTGTPTWPDDEPRFRVRPPVSDEGAGLDALAAVLDTTPRRPEAAFCYLDLGRRADLVGPRRVELEALSGHADVTVDADHTAGTVPFAPETFDALAALFEDLSYLVVRDADGVAIAEWRGETLRFALPDGDVDAVKNALDAATADRIERAE

Organism: NCBI:txid1429915

Radius of gyration: 18.16 Å; chains: 1; bounding box: 36×37×67 Å

Secondary structure (DSSP, 8-state):
------HHHHHHHHHHHH-HHHHHHHHHHHHHHHT------B--SSSPEEEE---TT-SSHHHHHHHHHHHH-SSPP-EEEEEES--TT----THHHHHHHHHHTSTTEEE-SS-EEEEEE--HHHHHHHHHTGGGEEEEEEE-TTSBEEEEEETTEEEEE--TTTHHHHHHHS-HHHHTT-EEE-